Protein AF-A0A9E1HHA0-F1 (afdb_monomer_lite)

Foldseek 3Di:
DVVLVVLLVVLLCQLCPPVNCVVLVVLLLVLLVVLLVVQLPDQALLRSLLVLLLDPVSVLSLLVSLQSSLVSSVVSLVVPLVSLVVQQALLSSLVSSLVNSLVRSVVSLVVSSVSNSVCCVPPVVGHDDFDADPLARHTSVVQSVVLSVLVSLLSSLVSLCLVLLCLVPNPVSNCVSVCLLVVLPVPDDDDLPQEAEDPVPDDLHPSVSSRDRNYNYPVVNVVVSVVNSVVSVVVSVVSSVVSSVPDDRSPD

Radius of gyration: 19.45 Å; chains: 1; bounding box: 47×45×55 Å

Secondary structure (DSSP, 8-state):
-HHHHHHHHHHHHHHT-HHHHHHHHHHHHHHHHHHHHHTTT-SSHHHHHHHHHHSHHHHHHHHHHHHHHHHHHHHHHHH-HHHHHH--SHHHHHHHHHHHHHHHHHHHHHHHHHHHHHHHHHHS-PPP---EETTTTEEHHHHHHHHHHHHHHHHHHHHHHHHHHHHHHHHHHHHHHHHHHHHHHHTS---TT--B-SGGG----GGGGGSSS-BS-HHHHHHHHHHHHHHHHHHHHHHHHHHHHHSPPTT-

Structure (mmCIF, N/CA/C/O backbone):
data_AF-A0A9E1HHA0-F1
#
_entry.id   AF-A0A9E1HHA0-F1
#
loop_
_atom_site.group_PDB
_atom_site.id
_atom_site.type_symbol
_atom_site.label_atom_id
_atom_site.label_alt_id
_atom_site.label_comp_id
_atom_site.label_asym_id
_atom_site.label_entity_id
_atom_site.label_seq_id
_atom_site.pdbx_PDB_ins_code
_atom_site.Cartn_x
_atom_site.Cartn_y
_atom_site.Cartn_z
_atom_site.occupancy
_atom_site.B_iso_or_equiv
_atom_site.auth_seq_id
_atom_site.auth_comp_id
_atom_site.auth_asym_id
_atom_site.auth_atom_id
_atom_site.pdbx_PDB_model_num
ATOM 1 N N . MET A 1 1 ? -29.122 3.782 4.900 1.00 55.41 1 MET A N 1
ATOM 2 C CA . MET A 1 1 ? -27.805 3.904 4.222 1.00 55.41 1 MET A CA 1
ATOM 3 C C . MET A 1 1 ? -27.273 5.339 4.209 1.00 55.41 1 MET A C 1
ATOM 5 O O . MET A 1 1 ? -26.164 5.545 4.684 1.00 55.41 1 MET A O 1
ATOM 9 N N . LYS A 1 2 ? -28.074 6.335 3.784 1.00 59.44 2 LYS A N 1
ATOM 10 C CA . LYS A 1 2 ? -27.688 7.763 3.709 1.00 59.44 2 LYS A CA 1
ATOM 11 C C . LYS A 1 2 ? -27.043 8.333 4.988 1.00 59.44 2 LYS A C 1
ATOM 13 O O . LYS A 1 2 ? -26.000 8.966 4.909 1.00 59.44 2 LYS A O 1
ATOM 18 N N . HIS A 1 3 ? -27.590 8.035 6.171 1.00 57.28 3 HIS A N 1
ATOM 19 C CA . HIS A 1 3 ? -27.030 8.522 7.442 1.00 57.28 3 HIS A CA 1
ATOM 20 C C . HIS A 1 3 ? -25.636 7.940 7.758 1.00 57.28 3 HIS A C 1
ATOM 22 O O . HIS A 1 3 ? -24.788 8.641 8.301 1.00 57.28 3 HIS A O 1
ATOM 28 N N . LYS A 1 4 ? -25.373 6.672 7.407 1.00 57.47 4 LYS A N 1
ATOM 29 C CA . LYS A 1 4 ? -24.067 6.033 7.646 1.00 57.47 4 LYS A CA 1
ATOM 30 C C . LYS A 1 4 ? -22.992 6.602 6.717 1.00 57.47 4 LYS A C 1
ATOM 32 O O . LYS A 1 4 ? -21.891 6.853 7.176 1.00 57.47 4 LYS A O 1
ATOM 37 N N . ILE A 1 5 ? -23.348 6.866 5.458 1.00 65.12 5 ILE A N 1
ATOM 38 C CA . ILE A 1 5 ? -22.467 7.513 4.473 1.00 65.12 5 ILE A CA 1
ATOM 39 C C . ILE A 1 5 ? -22.129 8.944 4.912 1.00 65.12 5 ILE A C 1
ATOM 41 O O . ILE A 1 5 ? -20.967 9.330 4.894 1.00 65.12 5 ILE A O 1
ATOM 45 N N . LYS A 1 6 ? -23.126 9.711 5.379 1.00 67.81 6 LYS A N 1
ATOM 46 C CA . LYS A 1 6 ? -22.921 11.078 5.884 1.00 67.81 6 LYS A CA 1
ATOM 47 C C . LYS A 1 6 ? -21.919 11.122 7.047 1.00 67.81 6 LYS A C 1
ATOM 49 O O . LYS A 1 6 ? -21.014 11.943 7.032 1.00 67.81 6 LYS A O 1
ATOM 54 N N . ILE A 1 7 ? -22.047 10.187 7.989 1.00 62.97 7 ILE A N 1
ATOM 55 C CA . ILE A 1 7 ? -21.135 10.004 9.129 1.00 62.97 7 ILE A CA 1
ATOM 56 C C . ILE A 1 7 ? -19.699 9.727 8.655 1.00 62.97 7 ILE A C 1
ATOM 58 O O . ILE A 1 7 ? -18.774 10.398 9.100 1.00 62.97 7 ILE A O 1
ATOM 62 N N . THR A 1 8 ? -19.503 8.783 7.728 1.00 63.56 8 THR A N 1
ATOM 63 C CA . THR A 1 8 ? -18.169 8.463 7.190 1.00 63.56 8 THR A CA 1
ATOM 64 C C . THR A 1 8 ? -17.548 9.662 6.465 1.00 63.56 8 THR A C 1
ATOM 66 O O . THR A 1 8 ? -16.366 9.935 6.643 1.00 63.56 8 THR A O 1
ATOM 69 N N . ILE A 1 9 ? -18.342 10.423 5.703 1.00 71.00 9 ILE A N 1
ATOM 70 C CA . ILE A 1 9 ? -17.879 11.631 5.001 1.00 71.00 9 ILE A CA 1
ATOM 71 C C . ILE A 1 9 ? -17.480 12.737 5.984 1.00 71.00 9 ILE A C 1
ATOM 73 O O . ILE A 1 9 ? -16.458 13.380 5.777 1.00 71.00 9 ILE A O 1
ATOM 77 N N . GLU A 1 10 ? -18.262 12.984 7.037 1.00 66.75 10 GLU A N 1
ATOM 78 C CA . GLU A 1 10 ? -17.932 13.994 8.057 1.00 66.75 10 GLU A CA 1
ATOM 79 C C . GLU A 1 10 ? -16.622 13.653 8.777 1.00 66.75 10 GLU A C 1
ATOM 81 O O . GLU A 1 10 ? -15.764 14.516 8.956 1.00 66.75 10 GLU A O 1
ATOM 86 N N . CYS A 1 11 ? -16.426 12.377 9.104 1.00 62.94 11 CYS A N 1
ATOM 87 C CA . CYS A 1 11 ? -15.189 11.875 9.688 1.00 62.94 11 CYS A CA 1
ATOM 88 C C . CYS A 1 11 ? -13.991 11.984 8.742 1.00 62.94 11 CYS A C 1
ATOM 90 O O . CYS A 1 11 ? -12.915 12.405 9.158 1.00 62.94 11 CYS A O 1
ATOM 92 N N . LEU A 1 12 ? -14.181 11.648 7.466 1.00 67.44 12 LEU A N 1
ATOM 93 C CA . LEU A 1 12 ? -13.138 11.772 6.457 1.00 67.44 12 LEU A CA 1
ATOM 94 C C . LEU A 1 12 ? -12.779 13.243 6.211 1.00 67.44 12 LEU A C 1
ATOM 96 O O . LEU A 1 12 ? -11.605 13.574 6.155 1.00 67.44 12 LEU A O 1
ATOM 100 N N . LYS A 1 13 ? -13.763 14.150 6.170 1.00 70.06 13 LYS A N 1
ATOM 101 C CA . LYS A 1 13 ? -13.521 15.601 6.100 1.00 70.06 13 LYS A CA 1
ATOM 102 C C . LYS A 1 13 ? -12.721 16.111 7.296 1.00 70.06 13 LYS A C 1
ATOM 104 O O . LYS A 1 13 ? -11.861 16.961 7.111 1.00 70.06 13 LYS A O 1
ATOM 109 N N . TYR A 1 14 ? -13.002 15.600 8.494 1.00 64.94 14 TYR A N 1
ATOM 110 C CA . TYR A 1 14 ? -12.276 15.966 9.709 1.00 64.94 14 TYR A CA 1
ATOM 111 C C . TYR A 1 14 ? -10.844 15.401 9.733 1.00 64.94 14 TYR A C 1
ATOM 113 O O . TYR A 1 14 ? -9.908 16.119 10.074 1.00 64.94 14 TYR A O 1
ATOM 121 N N . ALA A 1 15 ? -10.647 14.148 9.309 1.00 59.72 15 ALA A N 1
ATOM 122 C CA . ALA A 1 15 ? -9.314 13.558 9.152 1.00 59.72 15 ALA A CA 1
ATOM 123 C C . ALA A 1 15 ? -8.486 14.284 8.073 1.00 59.72 15 ALA A C 1
ATOM 125 O O . ALA A 1 15 ? -7.285 14.464 8.232 1.00 59.72 15 ALA A O 1
ATOM 126 N N . MET A 1 16 ? -9.150 14.774 7.022 1.00 66.12 16 MET A N 1
ATOM 127 C CA . MET A 1 16 ? -8.556 15.502 5.895 1.00 66.12 16 MET A CA 1
ATOM 128 C C . MET A 1 16 ? -8.567 17.030 6.087 1.00 66.12 16 MET A C 1
ATOM 130 O O . MET A 1 16 ? -8.493 17.780 5.109 1.00 66.12 16 MET A O 1
ATOM 134 N N . THR A 1 17 ? -8.686 17.532 7.322 1.00 69.12 17 THR A N 1
ATOM 135 C CA . THR A 1 17 ? -8.558 18.972 7.585 1.00 69.12 17 THR A CA 1
ATOM 136 C C . THR A 1 17 ? -7.169 19.471 7.193 1.00 69.12 17 THR A C 1
ATOM 138 O O . THR A 1 17 ? -6.178 18.738 7.207 1.00 69.12 17 THR A O 1
ATOM 141 N N . LYS A 1 18 ? -7.085 20.762 6.855 1.00 60.31 18 LYS A N 1
ATOM 142 C CA . LYS A 1 18 ? -5.858 21.408 6.366 1.00 60.31 18 LYS A CA 1
ATOM 143 C C . LYS A 1 18 ? -4.656 21.209 7.299 1.00 60.31 18 LYS A C 1
ATOM 145 O O . LYS A 1 18 ? -3.537 21.069 6.817 1.00 60.31 18 LYS A O 1
ATOM 150 N N . GLU A 1 19 ? -4.884 21.192 8.609 1.00 64.25 19 GLU A N 1
ATOM 151 C CA . GLU A 1 19 ? -3.834 21.001 9.618 1.00 64.25 19 GLU A CA 1
ATOM 152 C C . GLU A 1 19 ? -3.277 19.574 9.612 1.00 64.25 19 GLU A C 1
ATOM 154 O O . GLU A 1 19 ? -2.062 19.398 9.668 1.00 64.25 19 GLU A O 1
ATOM 159 N N . ASN A 1 20 ? -4.143 18.574 9.438 1.00 66.50 20 ASN A N 1
ATOM 160 C CA . ASN A 1 20 ? -3.766 17.160 9.433 1.00 66.50 20 ASN A CA 1
ATOM 161 C C . ASN A 1 20 ? -3.152 16.719 8.097 1.00 66.50 20 ASN A C 1
ATOM 163 O O . ASN A 1 20 ? -2.234 15.902 8.069 1.00 66.50 20 ASN A O 1
ATOM 167 N N . LEU A 1 21 ? -3.611 17.292 6.979 1.00 72.44 21 LEU A N 1
ATOM 168 C CA . LEU A 1 21 ? -3.116 16.936 5.648 1.00 72.44 21 LEU A CA 1
ATOM 169 C C . LEU A 1 21 ? -1.744 17.558 5.342 1.00 72.44 21 LEU A C 1
ATOM 171 O O . LEU A 1 21 ? -0.938 16.971 4.626 1.00 72.44 21 LEU A O 1
ATOM 175 N N . ARG A 1 22 ? -1.452 18.749 5.880 1.00 79.25 22 ARG A N 1
ATOM 176 C CA . ARG A 1 22 ? -0.204 19.482 5.610 1.00 79.25 22 ARG A CA 1
ATOM 177 C C . ARG A 1 22 ? 1.076 18.664 5.866 1.00 79.25 22 ARG A C 1
ATOM 179 O O . ARG A 1 22 ? 1.909 18.642 4.961 1.00 79.25 22 ARG A O 1
ATOM 186 N N . PRO A 1 23 ? 1.276 17.997 7.021 1.00 82.19 23 PRO A N 1
ATOM 187 C CA . PRO A 1 23 ? 2.478 17.188 7.243 1.00 82.19 23 PRO A CA 1
ATOM 188 C C . PRO A 1 23 ? 2.566 15.994 6.282 1.00 82.19 23 PRO A C 1
ATOM 190 O O . PRO A 1 23 ? 3.648 15.705 5.780 1.00 82.19 23 PRO A O 1
ATOM 193 N N . ILE A 1 24 ? 1.432 15.361 5.959 1.00 84.81 24 ILE A N 1
ATOM 194 C CA . ILE A 1 24 ? 1.346 14.250 4.996 1.00 84.81 24 ILE A CA 1
ATOM 195 C C . ILE A 1 24 ? 1.772 14.719 3.600 1.00 84.81 24 ILE A C 1
ATOM 197 O O . ILE A 1 24 ? 2.550 14.037 2.935 1.00 84.81 24 ILE A O 1
ATOM 201 N N . LEU A 1 25 ? 1.318 15.902 3.170 1.00 84.38 25 LEU A N 1
ATOM 202 C CA . LEU A 1 25 ? 1.713 16.504 1.892 1.00 84.38 25 LEU A CA 1
ATOM 203 C C . LEU A 1 25 ? 3.207 16.828 1.848 1.00 84.38 25 LEU A C 1
ATOM 205 O O . LEU A 1 25 ? 3.880 16.468 0.887 1.00 84.38 25 LEU A O 1
ATOM 209 N N . ILE A 1 26 ? 3.731 17.483 2.889 1.00 87.69 26 ILE A N 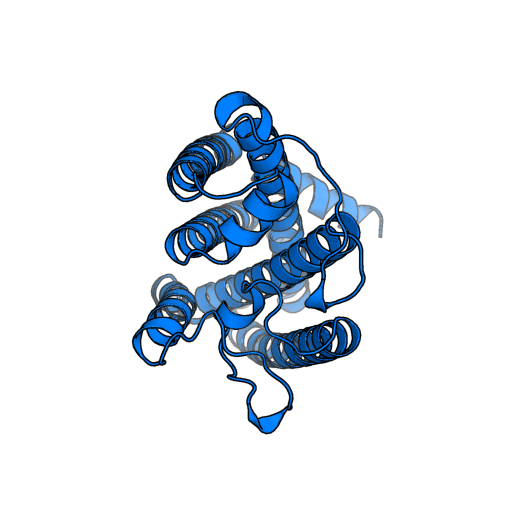1
ATOM 210 C CA . ILE A 1 26 ? 5.154 17.846 2.969 1.00 87.69 26 ILE A CA 1
ATOM 211 C C . ILE A 1 26 ? 6.020 16.586 2.914 1.00 87.69 26 ILE A C 1
ATOM 213 O O . ILE A 1 26 ? 6.971 16.532 2.133 1.00 87.69 26 ILE A O 1
ATOM 217 N N . TYR A 1 27 ? 5.660 15.562 3.692 1.00 89.88 27 TYR A N 1
ATOM 218 C CA . TYR A 1 27 ? 6.352 14.279 3.673 1.00 89.88 27 TYR A CA 1
ATOM 219 C C . TYR A 1 27 ? 6.267 13.618 2.295 1.00 89.88 27 TYR A C 1
ATOM 221 O O . TYR A 1 27 ? 7.284 13.177 1.771 1.00 89.88 27 TYR A O 1
ATOM 229 N N . SER A 1 28 ? 5.081 13.595 1.676 1.00 89.94 28 SER A N 1
ATOM 230 C CA . SER A 1 28 ? 4.879 13.000 0.348 1.00 89.94 28 SER A CA 1
ATOM 231 C C . SER A 1 28 ? 5.743 13.677 -0.714 1.00 89.94 28 SER A C 1
ATOM 233 O O . SER A 1 28 ? 6.360 12.983 -1.516 1.00 89.94 28 SER A O 1
ATOM 235 N N . CYS A 1 29 ? 5.843 15.010 -0.698 1.00 88.31 29 CYS A N 1
ATOM 236 C CA . CYS A 1 29 ? 6.723 15.750 -1.601 1.00 88.31 29 CYS A CA 1
ATOM 237 C C . CYS A 1 29 ? 8.201 15.423 -1.352 1.00 88.31 29 CYS A C 1
ATOM 239 O O . CYS A 1 29 ? 8.921 15.119 -2.300 1.00 88.31 29 CYS A O 1
ATOM 241 N N . ALA A 1 30 ? 8.654 15.446 -0.093 1.00 89.75 30 ALA A N 1
ATOM 242 C CA . ALA A 1 30 ? 10.037 15.108 0.255 1.00 89.75 30 ALA A CA 1
ATOM 243 C C . ALA A 1 30 ? 10.402 13.680 -0.185 1.00 89.75 30 ALA A C 1
ATOM 245 O O . ALA A 1 30 ? 11.479 13.453 -0.736 1.00 89.75 30 ALA A O 1
ATOM 246 N N . LEU A 1 31 ? 9.471 12.740 -0.008 1.00 90.38 31 LEU A N 1
ATOM 247 C CA . LEU A 1 31 ? 9.605 11.358 -0.449 1.00 90.38 31 LEU A CA 1
ATOM 248 C C . LEU A 1 31 ? 9.806 11.264 -1.970 1.00 90.38 31 LEU A C 1
ATOM 250 O O . LEU A 1 31 ? 10.707 10.558 -2.414 1.00 90.38 31 LEU A O 1
ATOM 254 N N . GLN A 1 32 ? 9.049 12.023 -2.768 1.00 90.00 32 GLN A N 1
ATOM 255 C CA . GLN A 1 32 ? 9.214 12.012 -4.228 1.00 90.00 32 GLN A CA 1
ATOM 256 C C . GLN A 1 32 ? 10.579 12.530 -4.685 1.00 90.00 32 GLN A C 1
ATOM 258 O O . GLN A 1 32 ? 11.138 12.015 -5.650 1.00 90.00 32 GLN A O 1
ATOM 263 N N . PHE A 1 33 ? 11.147 13.523 -3.997 1.00 85.81 33 PHE A N 1
ATOM 264 C CA . PHE A 1 33 ? 12.501 13.992 -4.307 1.00 85.81 33 PHE A CA 1
ATOM 265 C C . PHE A 1 33 ? 13.569 12.946 -3.966 1.00 85.81 33 PHE A C 1
ATOM 267 O O . PHE A 1 33 ? 14.562 12.829 -4.688 1.00 85.81 33 PHE A O 1
ATOM 274 N N . LEU A 1 34 ? 13.360 12.149 -2.911 1.00 84.81 34 LEU A N 1
ATOM 275 C CA . LEU A 1 34 ? 14.215 10.993 -2.631 1.00 84.81 34 LEU A CA 1
ATOM 276 C C . LEU A 1 34 ? 14.108 9.949 -3.743 1.00 84.81 34 LEU A C 1
ATOM 278 O O . LEU A 1 34 ? 15.138 9.456 -4.198 1.00 84.81 34 LEU A O 1
ATOM 282 N N . PHE A 1 35 ? 12.891 9.669 -4.221 1.00 85.00 35 PHE A N 1
ATOM 283 C CA . PHE A 1 35 ? 12.676 8.726 -5.320 1.00 85.00 35 PHE A CA 1
ATOM 284 C C . PHE A 1 35 ? 13.406 9.208 -6.570 1.00 85.00 35 PHE A C 1
ATOM 286 O O . PHE A 1 35 ? 14.194 8.468 -7.145 1.00 85.00 35 PHE A O 1
ATOM 293 N N . LEU A 1 36 ? 13.233 10.478 -6.939 1.00 83.44 36 LEU A N 1
ATOM 294 C CA . LEU A 1 36 ? 13.866 11.054 -8.122 1.00 83.44 36 LEU A CA 1
ATOM 295 C C . LEU A 1 36 ? 15.388 10.832 -8.145 1.00 83.44 36 LEU A C 1
ATOM 297 O O . LEU A 1 36 ? 15.943 10.434 -9.169 1.00 83.44 36 LEU A O 1
ATOM 301 N N . LYS A 1 37 ? 16.056 11.037 -7.002 1.00 77.06 37 LYS A N 1
ATOM 302 C CA . LYS A 1 37 ? 17.506 10.838 -6.861 1.00 77.06 37 LYS A CA 1
ATOM 303 C C . LYS A 1 37 ? 17.925 9.375 -7.035 1.00 77.06 37 LYS A C 1
ATOM 305 O O . LYS A 1 37 ? 19.031 9.113 -7.498 1.00 77.06 37 LYS A O 1
ATOM 310 N N . SER A 1 38 ? 17.078 8.429 -6.642 1.00 71.06 38 SER A N 1
ATOM 311 C CA . SER A 1 38 ? 17.399 7.000 -6.658 1.00 71.06 38 SER A CA 1
ATOM 312 C C . SER A 1 38 ? 17.291 6.335 -8.034 1.00 71.06 38 SER A C 1
ATOM 314 O O . SER A 1 38 ? 17.770 5.212 -8.160 1.00 71.06 38 SER A O 1
ATOM 316 N N . PHE A 1 39 ? 16.708 6.985 -9.053 1.00 68.50 39 PHE A N 1
ATOM 317 C CA . PHE A 1 39 ? 16.334 6.306 -10.311 1.00 68.50 39 PHE A CA 1
ATOM 318 C C . PHE A 1 39 ? 16.807 6.963 -11.603 1.00 68.50 39 PHE A C 1
ATOM 320 O O . PHE A 1 39 ? 16.181 6.766 -12.645 1.00 68.50 39 PHE A O 1
ATOM 327 N N . SER A 1 40 ? 17.950 7.655 -11.568 1.00 60.44 40 SER A N 1
ATOM 328 C CA . SER A 1 40 ? 18.559 8.332 -12.727 1.00 60.44 40 SER A CA 1
ATOM 329 C C . SER A 1 40 ? 18.876 7.437 -13.938 1.00 60.44 40 SER A C 1
ATOM 331 O O . SER A 1 40 ? 19.336 7.945 -14.954 1.00 60.44 40 SER A O 1
ATOM 333 N N . THR A 1 41 ? 18.699 6.117 -13.836 1.00 67.38 41 THR A N 1
ATOM 334 C CA . THR A 1 41 ? 18.983 5.133 -14.893 1.00 67.38 41 THR A CA 1
ATOM 335 C C . THR A 1 41 ? 17.750 4.698 -15.686 1.00 67.38 41 THR A C 1
ATOM 337 O O . THR A 1 41 ? 17.894 3.947 -16.645 1.00 67.38 41 THR A O 1
ATOM 340 N N . SER A 1 42 ? 16.548 5.121 -15.290 1.00 80.44 42 SER A N 1
ATOM 341 C CA . SER A 1 42 ? 15.307 4.737 -15.978 1.00 80.44 42 SER A CA 1
ATOM 342 C C . SER A 1 42 ? 15.202 5.435 -17.334 1.00 80.44 42 SER A C 1
ATOM 344 O O . SER A 1 42 ? 15.555 6.608 -17.455 1.00 80.44 42 SER A O 1
ATOM 346 N N . THR A 1 43 ? 14.683 4.750 -18.351 1.00 84.06 43 THR A N 1
ATOM 347 C CA . THR A 1 43 ? 14.631 5.298 -19.720 1.00 84.06 43 THR A CA 1
ATOM 348 C C . THR A 1 43 ? 13.376 6.131 -19.979 1.00 84.06 43 THR A C 1
ATOM 350 O O . THR A 1 43 ? 13.404 7.082 -20.762 1.00 84.06 43 THR A O 1
ATOM 353 N N . HIS A 1 44 ? 12.276 5.820 -19.291 1.00 89.00 44 HIS A N 1
ATOM 354 C CA . HIS A 1 44 ? 10.997 6.508 -19.455 1.00 89.00 44 HIS A CA 1
ATOM 355 C C . HIS A 1 44 ? 10.154 6.507 -18.168 1.00 89.00 44 HIS A C 1
ATOM 357 O O . HIS A 1 44 ? 10.391 5.727 -17.241 1.00 89.00 44 HIS A O 1
ATOM 363 N N . LEU A 1 45 ? 9.111 7.340 -18.133 1.00 90.25 45 LEU A N 1
ATOM 364 C CA . LEU A 1 45 ? 8.330 7.641 -16.927 1.00 90.25 45 LEU A CA 1
ATOM 365 C C . LEU A 1 45 ? 7.688 6.412 -16.259 1.00 90.25 45 LEU A C 1
ATOM 367 O O . LEU A 1 45 ? 7.748 6.281 -15.038 1.00 90.25 45 LEU A O 1
ATOM 371 N N . LEU A 1 46 ? 7.088 5.506 -17.039 1.00 90.25 46 LEU A N 1
ATOM 372 C CA . LEU A 1 46 ? 6.378 4.332 -16.504 1.00 90.25 46 LEU A CA 1
ATOM 373 C C . LEU A 1 46 ? 7.324 3.359 -15.786 1.00 90.25 46 LEU A C 1
ATOM 375 O O . LEU A 1 46 ? 7.019 2.887 -14.695 1.00 90.25 46 LEU A O 1
ATOM 379 N N . GLU A 1 47 ? 8.492 3.122 -16.381 1.00 88.12 47 GLU A N 1
ATOM 380 C CA . GLU A 1 47 ? 9.594 2.346 -15.802 1.00 88.12 47 GLU A CA 1
ATOM 381 C C . GLU A 1 47 ? 10.134 3.001 -14.531 1.00 88.12 47 GLU A C 1
ATOM 383 O O . GLU A 1 47 ? 10.260 2.334 -13.508 1.00 88.12 47 GLU A O 1
ATOM 388 N N . ALA A 1 48 ? 10.383 4.312 -14.553 1.00 88.88 48 ALA A N 1
ATOM 389 C CA . ALA A 1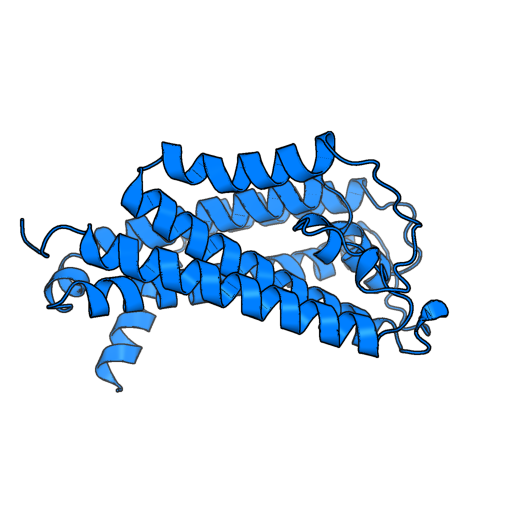 48 ? 10.857 5.026 -13.372 1.00 88.88 48 ALA A CA 1
ATOM 390 C C . ALA A 1 48 ? 9.885 4.868 -12.187 1.00 88.88 48 ALA A C 1
ATOM 392 O O . ALA A 1 48 ? 10.306 4.647 -11.045 1.00 88.88 48 ALA A O 1
ATOM 393 N N . ILE A 1 49 ? 8.575 4.931 -12.451 1.00 89.44 49 ILE A N 1
ATOM 394 C CA . ILE A 1 49 ? 7.542 4.717 -11.433 1.00 89.44 49 ILE A CA 1
ATOM 395 C C . ILE A 1 49 ? 7.613 3.296 -10.879 1.00 89.44 49 ILE A C 1
ATOM 397 O O . ILE A 1 49 ? 7.697 3.148 -9.664 1.00 89.44 49 ILE A O 1
ATOM 401 N N . THR A 1 50 ? 7.615 2.256 -11.715 1.00 87.56 50 THR A N 1
ATOM 402 C CA . THR A 1 50 ? 7.636 0.862 -11.233 1.00 87.56 50 THR A CA 1
ATOM 403 C C . THR A 1 50 ? 8.928 0.524 -10.485 1.00 87.56 50 THR A C 1
ATOM 405 O O . THR A 1 50 ? 8.861 -0.071 -9.407 1.00 87.56 50 THR A O 1
ATOM 408 N N . TYR A 1 51 ? 10.085 0.996 -10.964 1.00 84.50 51 TYR A N 1
ATOM 409 C CA . TYR A 1 51 ? 11.364 0.837 -10.262 1.00 84.50 51 TYR A CA 1
ATOM 410 C C . TYR A 1 51 ? 11.370 1.518 -8.893 1.00 84.50 51 TYR A C 1
ATOM 412 O O . TYR A 1 51 ? 11.971 0.991 -7.954 1.00 84.50 51 TYR A O 1
ATOM 420 N N . SER A 1 52 ? 10.645 2.632 -8.738 1.00 85.81 52 SER A N 1
ATOM 421 C CA . SER A 1 52 ? 10.516 3.317 -7.446 1.00 85.81 52 SER A CA 1
ATOM 422 C C . SER A 1 52 ? 9.984 2.420 -6.342 1.00 85.81 52 SER A C 1
ATOM 424 O O . SER A 1 52 ? 10.474 2.461 -5.216 1.00 85.81 52 SER A O 1
ATOM 426 N N . TYR A 1 53 ? 9.043 1.546 -6.674 1.00 82.00 53 TYR A N 1
ATOM 427 C CA . TYR A 1 53 ? 8.492 0.583 -5.727 1.00 82.00 53 TYR A CA 1
ATOM 428 C C . TYR A 1 53 ? 9.388 -0.648 -5.551 1.00 82.00 53 TYR A C 1
ATOM 430 O O . TYR A 1 53 ? 9.251 -1.357 -4.566 1.00 82.00 53 TYR A O 1
ATOM 438 N N . SER A 1 54 ? 10.354 -0.899 -6.433 1.00 77.75 54 SER A N 1
ATOM 439 C CA . SER A 1 54 ? 11.339 -1.971 -6.223 1.00 77.75 54 SER A CA 1
ATOM 440 C C . SER A 1 54 ? 12.456 -1.575 -5.247 1.00 77.75 54 SER A C 1
ATOM 442 O O . SER A 1 54 ? 13.144 -2.444 -4.713 1.00 77.75 54 SER A O 1
ATOM 444 N N . ASN A 1 55 ? 12.644 -0.279 -4.966 1.00 79.25 55 ASN A N 1
ATOM 445 C CA . ASN A 1 55 ? 13.636 0.174 -3.992 1.00 79.25 55 ASN A CA 1
ATOM 446 C C . ASN A 1 55 ? 13.090 0.127 -2.569 1.00 79.25 55 ASN A C 1
ATOM 448 O O . ASN A 1 55 ? 12.082 0.746 -2.220 1.00 79.25 55 ASN A O 1
ATOM 452 N N . PHE A 1 56 ? 13.846 -0.556 -1.720 1.00 77.62 56 PHE A N 1
ATOM 453 C CA . PHE A 1 56 ? 13.521 -0.743 -0.320 1.00 77.62 56 PHE A CA 1
ATOM 454 C C . PHE A 1 56 ? 13.226 0.559 0.436 1.00 77.62 56 PHE A C 1
ATOM 456 O O . PHE A 1 56 ? 12.195 0.652 1.105 1.00 77.62 56 PHE A O 1
ATOM 463 N N . TYR A 1 57 ? 14.113 1.553 0.344 1.00 80.81 57 TYR A N 1
ATOM 464 C CA . TYR A 1 57 ? 13.980 2.812 1.083 1.00 80.81 57 TYR A CA 1
ATOM 465 C C . TYR A 1 57 ? 12.739 3.580 0.643 1.00 80.81 57 TYR A C 1
ATOM 467 O O . TYR A 1 57 ? 12.067 4.211 1.459 1.00 80.81 57 TYR A O 1
ATOM 475 N N . CYS A 1 58 ? 12.417 3.479 -0.645 1.00 82.25 58 CYS A N 1
ATOM 476 C CA . CYS A 1 58 ? 11.255 4.126 -1.218 1.00 82.25 58 CYS A CA 1
ATOM 477 C C . CYS A 1 58 ? 9.961 3.522 -0.658 1.00 82.25 58 CYS A C 1
ATOM 479 O O . CYS A 1 58 ? 9.117 4.240 -0.117 1.00 82.25 58 CYS A O 1
ATOM 481 N N . VAL A 1 59 ? 9.854 2.192 -0.671 1.00 82.75 59 VAL A N 1
ATOM 482 C CA . VAL A 1 59 ? 8.711 1.470 -0.092 1.00 82.75 59 VAL A CA 1
ATOM 483 C C . VAL A 1 59 ? 8.625 1.660 1.424 1.00 82.75 59 VAL A C 1
ATOM 485 O O . VAL A 1 59 ? 7.531 1.851 1.950 1.00 82.75 59 VAL A O 1
ATOM 488 N N . ALA A 1 60 ? 9.754 1.679 2.139 1.00 83.62 60 ALA A N 1
ATOM 489 C CA . ALA A 1 60 ? 9.782 1.966 3.575 1.00 83.62 60 ALA A CA 1
ATOM 490 C C . ALA A 1 60 ? 9.233 3.369 3.891 1.00 83.62 60 ALA A C 1
ATOM 492 O O . ALA A 1 60 ? 8.482 3.536 4.854 1.00 83.62 60 ALA A O 1
ATOM 493 N N . GLY A 1 61 ? 9.547 4.367 3.061 1.00 87.69 61 GLY A N 1
ATOM 494 C CA . GLY A 1 61 ? 8.978 5.707 3.189 1.00 87.69 61 GLY A CA 1
ATOM 495 C C . GLY A 1 61 ? 7.477 5.757 2.885 1.00 87.69 61 GLY A C 1
ATOM 496 O O . GLY A 1 61 ? 6.731 6.421 3.604 1.00 87.69 61 GLY A O 1
ATOM 497 N N . ILE A 1 62 ? 6.991 4.990 1.901 1.00 89.31 62 ILE A N 1
ATOM 498 C CA . ILE A 1 62 ? 5.542 4.834 1.664 1.00 89.31 62 ILE A CA 1
ATOM 499 C C . ILE A 1 62 ? 4.870 4.164 2.869 1.00 89.31 62 ILE A C 1
ATOM 501 O O . ILE A 1 62 ? 3.815 4.617 3.311 1.00 89.31 62 ILE A O 1
ATOM 505 N N . PHE A 1 63 ? 5.487 3.135 3.455 1.00 87.12 63 PHE A N 1
ATOM 506 C CA . PHE A 1 63 ? 4.972 2.506 4.672 1.00 87.12 63 PHE A CA 1
ATOM 507 C C . PHE A 1 63 ? 4.870 3.490 5.834 1.00 87.12 63 PHE A C 1
ATOM 509 O O . PHE A 1 63 ? 3.844 3.516 6.511 1.00 87.12 63 PHE A O 1
ATOM 516 N N . LEU A 1 64 ? 5.893 4.320 6.052 1.00 88.31 64 LEU A N 1
ATOM 517 C CA . LEU A 1 64 ? 5.864 5.367 7.077 1.00 88.31 64 LEU A CA 1
ATOM 518 C C . LEU A 1 64 ? 4.752 6.385 6.819 1.00 88.31 64 LEU A C 1
ATOM 520 O O . LEU A 1 64 ? 4.025 6.731 7.749 1.00 88.31 64 LEU A O 1
ATOM 524 N N . LEU A 1 65 ? 4.563 6.809 5.569 1.00 90.69 65 LEU A N 1
ATOM 525 C CA . LEU A 1 65 ? 3.484 7.719 5.186 1.00 90.69 65 LEU A CA 1
ATOM 526 C C . LEU A 1 65 ? 2.100 7.144 5.525 1.00 90.69 65 LEU A C 1
ATOM 528 O O . LEU A 1 65 ? 1.283 7.815 6.159 1.00 90.69 65 LEU A O 1
ATOM 532 N N . ILE A 1 66 ? 1.843 5.893 5.135 1.00 90.88 66 ILE A N 1
ATOM 533 C CA . ILE A 1 66 ? 0.575 5.202 5.421 1.00 90.88 66 ILE A CA 1
ATOM 534 C C . ILE A 1 66 ? 0.400 4.993 6.920 1.00 90.88 66 ILE A C 1
ATOM 536 O O . ILE A 1 66 ? -0.704 5.143 7.446 1.00 90.88 66 ILE A O 1
ATOM 540 N N . PHE A 1 67 ? 1.479 4.667 7.626 1.00 87.94 67 PHE A N 1
ATOM 541 C CA . PHE A 1 67 ? 1.451 4.484 9.067 1.00 87.94 67 PHE A CA 1
ATOM 542 C C . PHE A 1 67 ? 1.053 5.774 9.790 1.00 87.94 67 PHE A C 1
ATOM 544 O O . PHE A 1 67 ? 0.110 5.772 10.587 1.00 87.94 67 PHE A O 1
ATOM 551 N N . MET A 1 68 ? 1.708 6.889 9.453 1.00 87.19 68 MET A N 1
ATOM 552 C CA . MET A 1 68 ? 1.366 8.210 9.981 1.00 87.19 68 MET A CA 1
ATOM 553 C C . MET A 1 68 ? -0.099 8.548 9.700 1.00 87.19 68 MET A C 1
ATOM 555 O O . MET A 1 68 ? -0.828 8.932 10.615 1.00 87.19 68 MET A O 1
ATOM 559 N N . ASN A 1 69 ? -0.565 8.347 8.464 1.00 89.25 69 ASN A N 1
ATOM 560 C CA . ASN A 1 69 ? -1.948 8.650 8.106 1.00 89.25 69 ASN A CA 1
ATOM 561 C C . ASN A 1 69 ? -2.966 7.740 8.816 1.00 89.25 69 ASN A C 1
ATOM 563 O O . ASN A 1 69 ? -4.018 8.209 9.256 1.00 89.25 69 ASN A O 1
ATOM 567 N N . THR A 1 70 ? -2.647 6.458 8.997 1.00 89.50 70 THR A N 1
ATOM 568 C CA . THR A 1 70 ? -3.483 5.508 9.745 1.00 89.50 70 THR A CA 1
ATOM 569 C C . THR A 1 70 ? -3.646 5.958 11.192 1.00 89.50 70 THR A C 1
ATOM 571 O O . THR A 1 70 ? -4.764 5.993 11.710 1.00 89.50 70 THR A O 1
ATOM 574 N N . PHE A 1 71 ? -2.549 6.360 11.833 1.00 86.25 71 PHE A N 1
ATOM 575 C CA . PHE A 1 71 ? -2.563 6.838 13.209 1.00 86.25 71 PHE A CA 1
ATOM 576 C C . PHE A 1 71 ? -3.316 8.167 13.359 1.00 86.25 71 PHE A C 1
ATOM 578 O O . PHE A 1 71 ? -4.166 8.294 14.242 1.00 86.25 71 PHE A O 1
ATOM 585 N N . HIS A 1 72 ? -3.094 9.122 12.453 1.00 84.38 72 HIS A N 1
ATOM 586 C CA . HIS A 1 72 ? -3.861 10.370 12.424 1.00 84.38 72 HIS A CA 1
ATOM 587 C C . HIS A 1 72 ? -5.358 10.120 12.224 1.00 84.38 72 HIS A C 1
ATOM 589 O O . HIS A 1 72 ? -6.187 10.673 12.947 1.00 84.38 72 HIS A O 1
ATOM 595 N N . THR A 1 73 ? -5.714 9.236 11.292 1.00 86.50 73 THR A N 1
ATOM 596 C CA . THR A 1 73 ? -7.109 8.867 11.023 1.00 86.50 73 THR A CA 1
ATOM 597 C C . THR A 1 73 ? -7.753 8.207 12.242 1.00 86.50 73 THR A C 1
ATOM 599 O O . THR A 1 73 ? -8.901 8.503 12.574 1.00 86.50 73 THR A O 1
ATOM 602 N N . TYR A 1 74 ? -7.005 7.355 12.944 1.00 86.06 74 TYR A N 1
ATOM 603 C CA . TYR A 1 74 ? -7.441 6.740 14.190 1.00 86.06 74 TYR A CA 1
ATOM 604 C C . TYR A 1 74 ? -7.698 7.775 15.297 1.00 86.06 74 TYR A C 1
ATOM 606 O O . TYR A 1 74 ? -8.772 7.774 15.900 1.00 86.06 74 TYR A O 1
ATOM 614 N N . GLN A 1 75 ? -6.756 8.690 15.543 1.00 82.75 75 GLN A N 1
ATOM 615 C CA . GLN A 1 75 ? -6.923 9.747 16.548 1.00 82.75 75 GLN A CA 1
ATOM 616 C C . GLN A 1 75 ? -8.116 10.654 16.228 1.00 82.75 75 GLN A C 1
ATOM 618 O O . GLN A 1 75 ? -8.905 10.974 17.117 1.00 82.75 75 GLN A O 1
ATOM 623 N N . ALA A 1 76 ? -8.278 11.017 14.954 1.00 79.06 76 ALA A N 1
ATOM 624 C CA . ALA A 1 76 ? -9.399 11.814 14.470 1.00 79.06 76 ALA A CA 1
ATOM 625 C C . ALA A 1 76 ? -10.754 11.097 14.629 1.00 79.06 76 ALA A C 1
ATOM 627 O O . ALA A 1 76 ? -11.789 11.743 14.800 1.00 79.06 76 ALA A O 1
ATOM 628 N N . PHE A 1 77 ? -10.765 9.763 14.569 1.00 81.38 77 PHE A N 1
ATOM 629 C CA . PHE A 1 77 ? -11.957 8.960 14.829 1.00 81.38 77 PHE A CA 1
ATOM 630 C C . PHE A 1 77 ? -12.319 8.935 16.320 1.00 81.38 77 PHE A C 1
ATOM 632 O O . PHE A 1 77 ? -13.472 9.185 16.668 1.00 81.38 77 PHE A O 1
ATOM 639 N N . GLU A 1 78 ? -11.348 8.675 17.201 1.00 78.38 78 GLU A N 1
ATOM 640 C CA . GLU A 1 78 ? -11.567 8.607 18.657 1.00 78.38 78 GLU A CA 1
ATOM 641 C C . GLU A 1 78 ? -11.921 9.974 19.269 1.00 78.38 78 GLU A C 1
ATOM 643 O O . GLU A 1 78 ? -12.736 10.055 20.190 1.00 78.38 78 GLU A O 1
ATOM 648 N N . SER A 1 79 ? -11.367 11.073 18.742 1.00 76.06 79 SER A N 1
ATOM 649 C CA . SER A 1 79 ? -11.697 12.425 19.215 1.00 76.06 79 SER A CA 1
ATOM 650 C C . SER A 1 79 ? -13.144 12.829 18.900 1.00 76.06 79 SER A C 1
ATOM 652 O O . SER A 1 79 ? -13.730 13.658 19.604 1.00 76.06 79 SER A O 1
ATOM 654 N N . ASN A 1 80 ? -13.774 12.202 17.901 1.00 75.81 80 ASN A N 1
ATOM 655 C CA . ASN A 1 80 ? -15.165 12.448 17.539 1.00 75.81 80 ASN A CA 1
ATOM 656 C C . ASN A 1 80 ? -16.136 11.663 18.442 1.00 75.81 80 ASN A C 1
ATOM 658 O O . ASN A 1 80 ? -16.800 10.707 18.025 1.00 75.81 80 ASN A O 1
ATOM 662 N N . ARG A 1 81 ? -16.260 12.107 19.701 1.00 67.75 81 ARG A N 1
ATOM 663 C CA . ARG A 1 81 ? -17.106 11.464 20.726 1.00 67.75 81 ARG A CA 1
ATOM 664 C C . ARG A 1 81 ? -18.555 11.253 20.277 1.00 67.75 81 ARG A C 1
ATOM 666 O O . ARG A 1 81 ? -19.137 10.216 20.571 1.00 67.75 81 ARG A O 1
ATOM 673 N N . ILE A 1 82 ? -19.140 12.198 19.536 1.00 65.69 82 ILE A N 1
ATOM 674 C CA . ILE A 1 82 ? -20.527 12.101 19.041 1.00 65.69 82 ILE A CA 1
ATOM 675 C C . ILE A 1 82 ? -20.688 10.893 18.109 1.00 65.69 82 ILE A C 1
ATOM 677 O O . ILE A 1 82 ? -21.694 10.181 18.162 1.00 65.69 82 ILE A O 1
ATOM 681 N N . LEU A 1 83 ? -19.699 10.654 17.253 1.00 66.94 83 LEU A N 1
ATOM 682 C CA . LEU A 1 83 ? -19.693 9.553 16.300 1.00 66.94 83 LEU A CA 1
ATOM 683 C C . LEU A 1 83 ? -19.498 8.205 16.995 1.00 66.94 83 LEU A C 1
ATOM 685 O O . LEU A 1 83 ? -20.252 7.267 16.730 1.00 66.94 83 LEU A O 1
ATOM 689 N N . VAL A 1 84 ? -18.553 8.145 17.935 1.00 69.50 84 VAL A N 1
ATOM 690 C CA . VAL A 1 84 ? -18.291 6.968 18.774 1.00 69.50 84 VAL A CA 1
ATOM 691 C C . VAL A 1 84 ? -19.538 6.580 19.577 1.00 69.50 84 VAL A C 1
ATOM 693 O O . VAL A 1 84 ? -19.960 5.427 19.528 1.00 69.50 84 VAL A O 1
ATOM 696 N N . LEU A 1 85 ? -20.205 7.547 20.217 1.00 63.50 85 LEU A N 1
ATOM 697 C CA . LEU A 1 85 ? -21.434 7.327 20.995 1.00 63.50 85 LEU A CA 1
ATOM 698 C C . LEU A 1 85 ? -22.621 6.863 20.134 1.00 63.50 85 LEU A C 1
ATOM 700 O O . LEU A 1 85 ? -23.468 6.092 20.589 1.00 63.50 85 LEU A O 1
ATOM 704 N N . ARG A 1 86 ? -22.697 7.303 18.871 1.00 65.62 86 ARG A N 1
ATOM 705 C CA . ARG A 1 86 ? -23.730 6.845 17.922 1.00 65.62 86 ARG A CA 1
ATOM 706 C C . ARG A 1 86 ? -23.502 5.405 17.456 1.00 65.62 86 ARG A C 1
ATOM 708 O O . ARG A 1 86 ? -24.459 4.736 17.055 1.00 65.62 86 ARG A O 1
ATOM 715 N N . LEU A 1 87 ? -22.267 4.910 17.510 1.00 72.94 87 LEU A N 1
ATOM 716 C CA . LEU A 1 87 ? -21.903 3.543 17.144 1.00 72.94 87 LEU A CA 1
ATOM 717 C C . LEU A 1 87 ? -22.058 2.622 18.361 1.00 72.94 87 LEU A C 1
ATOM 719 O O . LEU A 1 87 ? -21.096 2.248 19.019 1.00 72.94 87 LEU A O 1
ATOM 723 N N . LYS A 1 88 ? -23.301 2.205 18.630 1.00 66.44 88 LYS A N 1
ATOM 724 C CA . LYS A 1 88 ? -23.709 1.439 19.828 1.00 66.44 88 LYS A CA 1
ATOM 725 C C . LYS A 1 88 ? -23.041 0.059 20.022 1.00 66.44 88 LYS A C 1
ATOM 727 O O . LYS A 1 88 ? -23.351 -0.621 20.993 1.00 66.44 88 LYS A O 1
ATOM 732 N N . GLY A 1 89 ? -22.169 -0.410 19.121 1.00 76.88 89 GLY A N 1
ATOM 733 C CA . GLY A 1 89 ? -21.569 -1.747 19.223 1.00 76.88 89 GLY A CA 1
ATOM 734 C C . GLY A 1 89 ? -20.141 -1.850 18.692 1.00 76.88 89 GLY A C 1
ATOM 735 O O . GLY A 1 89 ? -19.841 -1.349 17.608 1.00 76.88 89 GLY A O 1
ATOM 736 N N . LYS A 1 90 ? -19.293 -2.610 19.407 1.00 79.88 90 LYS A N 1
ATOM 737 C CA . LYS A 1 90 ? -17.864 -2.846 19.093 1.00 79.88 90 LYS A CA 1
ATOM 738 C C . LYS A 1 90 ? -17.632 -3.224 17.625 1.00 79.88 90 LYS A C 1
ATOM 740 O O . LYS A 1 90 ? -16.764 -2.673 16.962 1.00 79.88 90 LYS A O 1
ATOM 745 N N . LYS A 1 91 ? -18.474 -4.115 17.086 1.00 81.69 91 LYS A N 1
ATOM 746 C CA . LYS A 1 91 ? -18.391 -4.587 15.693 1.00 81.69 91 LYS A CA 1
ATOM 747 C C . LYS A 1 91 ? -18.634 -3.467 14.677 1.00 81.69 91 LYS A C 1
ATOM 749 O O . LYS A 1 91 ? -17.978 -3.416 13.641 1.00 81.69 91 LYS A O 1
ATOM 754 N N . GLN A 1 92 ? -19.597 -2.586 14.957 1.00 81.88 92 GLN A N 1
ATOM 755 C CA . GLN A 1 92 ? -19.926 -1.460 14.081 1.00 81.88 92 GLN A CA 1
ATOM 756 C C . GLN A 1 92 ? -18.863 -0.367 14.163 1.00 81.88 92 GLN A C 1
ATOM 758 O O . GLN A 1 92 ? -18.517 0.200 13.131 1.00 81.88 92 GLN A O 1
ATOM 763 N N . LEU A 1 93 ? -18.331 -0.125 15.363 1.00 83.94 93 LEU A N 1
ATOM 764 C CA . LEU A 1 93 ? -17.235 0.808 15.588 1.00 83.94 93 LEU A CA 1
ATOM 765 C C . LEU A 1 93 ? -15.979 0.369 14.833 1.00 83.94 93 LEU A C 1
ATOM 767 O O . LEU A 1 93 ? -15.472 1.124 14.009 1.00 83.94 93 LEU A O 1
ATOM 771 N N . LEU A 1 94 ? -15.558 -0.887 15.012 1.00 85.75 94 LEU A N 1
ATOM 772 C CA . LEU A 1 94 ? -14.390 -1.438 14.326 1.00 85.75 94 LEU A CA 1
ATOM 773 C C . LEU A 1 94 ? -14.569 -1.428 12.801 1.00 85.75 94 LEU A C 1
ATOM 775 O O . LEU A 1 94 ? -13.658 -1.053 12.075 1.00 85.75 94 LEU A O 1
ATOM 779 N N . ARG A 1 95 ? -15.766 -1.768 12.302 1.00 87.25 95 ARG A N 1
ATOM 780 C CA . ARG A 1 95 ? -16.065 -1.706 10.863 1.00 87.25 95 ARG A CA 1
ATOM 781 C C . ARG A 1 95 ? -15.947 -0.286 10.304 1.00 87.25 95 ARG A C 1
ATOM 783 O O . ARG A 1 95 ? -15.411 -0.125 9.215 1.00 87.25 95 ARG A O 1
ATOM 790 N N . GLN A 1 96 ? -16.470 0.718 11.006 1.00 84.75 96 GLN A N 1
ATOM 791 C CA . GLN A 1 96 ? -16.378 2.108 10.548 1.00 84.75 96 GLN A CA 1
ATOM 792 C C . GLN A 1 96 ? -14.945 2.627 10.586 1.00 84.75 96 GLN A C 1
ATOM 794 O O . GLN A 1 96 ? -14.519 3.282 9.641 1.00 84.75 96 GLN A O 1
ATOM 799 N N . LEU A 1 97 ? -14.196 2.271 11.628 1.00 87.38 97 LEU A N 1
ATOM 800 C CA . LEU A 1 97 ? -12.790 2.625 11.740 1.00 87.38 97 LEU A CA 1
ATOM 801 C C . LEU A 1 97 ? -11.965 2.039 10.584 1.00 87.38 97 LEU A C 1
ATOM 803 O O . LEU A 1 97 ? -11.211 2.774 9.957 1.00 87.38 97 LEU A O 1
ATOM 807 N N . ILE A 1 98 ? -12.169 0.760 10.237 1.00 90.56 98 ILE A N 1
ATOM 808 C CA . ILE A 1 98 ? -11.522 0.130 9.070 1.00 90.56 98 ILE A CA 1
ATOM 809 C C . ILE A 1 98 ? -11.867 0.887 7.786 1.00 90.56 98 ILE A C 1
ATOM 811 O O . ILE A 1 98 ? -10.969 1.236 7.032 1.00 90.56 98 ILE A O 1
ATOM 815 N N . ILE A 1 99 ? -13.154 1.167 7.543 1.00 89.06 99 ILE A N 1
ATOM 816 C CA . ILE A 1 99 ? -13.587 1.894 6.338 1.00 89.06 99 ILE A CA 1
ATOM 817 C C . ILE A 1 99 ? -12.894 3.254 6.257 1.00 89.06 99 ILE A C 1
ATOM 819 O O . ILE A 1 99 ? -12.429 3.643 5.191 1.00 89.06 99 ILE A O 1
ATOM 823 N N . GLN A 1 100 ? -12.811 3.974 7.372 1.00 87.00 100 GLN A N 1
ATOM 824 C CA . GLN A 1 100 ? -12.214 5.300 7.386 1.00 87.00 100 GLN A CA 1
ATOM 825 C C . GLN A 1 100 ? -10.702 5.267 7.166 1.00 87.00 100 GLN A C 1
ATOM 827 O O . GLN A 1 100 ? -10.201 6.090 6.404 1.00 87.00 100 GLN A O 1
ATOM 832 N N . VAL A 1 101 ? -9.996 4.317 7.786 1.00 91.19 101 VAL A N 1
ATOM 833 C CA . VAL A 1 101 ? -8.562 4.098 7.548 1.00 91.19 101 VAL A CA 1
ATOM 834 C C . VAL A 1 101 ? -8.316 3.778 6.077 1.00 91.19 101 VAL A C 1
ATOM 836 O O . VAL A 1 101 ? -7.507 4.457 5.454 1.00 91.19 101 VAL A O 1
ATOM 839 N N . VAL A 1 102 ? -9.084 2.847 5.503 1.00 92.44 102 VAL A N 1
ATOM 840 C CA . VAL A 1 102 ? -8.942 2.455 4.094 1.00 92.44 102 VAL A CA 1
ATOM 841 C C . VAL A 1 102 ? -9.221 3.623 3.150 1.00 92.44 102 VAL A C 1
ATOM 843 O O . VAL A 1 102 ? -8.444 3.899 2.246 1.00 92.44 102 VAL A O 1
ATOM 846 N N . CYS A 1 103 ? -10.310 4.368 3.354 1.00 90.19 103 CYS A N 1
ATOM 847 C CA . CYS A 1 103 ? -10.611 5.514 2.495 1.00 90.19 103 CYS A CA 1
ATOM 848 C C . CYS A 1 103 ? -9.568 6.635 2.622 1.00 90.19 103 CYS A C 1
ATOM 850 O O . CYS A 1 103 ? -9.241 7.277 1.626 1.00 90.19 103 CYS A O 1
ATOM 852 N N . SER A 1 104 ? -9.066 6.886 3.833 1.00 89.75 104 SER A N 1
ATOM 853 C CA . SER A 1 104 ? -8.053 7.914 4.087 1.00 89.75 104 SER A CA 1
ATOM 854 C C . SER A 1 104 ? -6.716 7.549 3.436 1.00 89.75 104 SER A C 1
ATOM 856 O O . SER A 1 104 ? -6.143 8.358 2.706 1.00 89.75 104 SER A O 1
ATOM 858 N N . ASN A 1 105 ? -6.240 6.317 3.640 1.00 92.88 105 ASN A N 1
ATOM 859 C CA . ASN A 1 105 ? -4.989 5.837 3.053 1.00 92.88 105 ASN A CA 1
ATOM 860 C C . ASN A 1 105 ? -5.061 5.766 1.528 1.00 92.88 105 ASN A C 1
ATOM 862 O O . ASN A 1 105 ? -4.116 6.200 0.872 1.00 92.88 105 ASN A O 1
ATOM 866 N N . LEU A 1 106 ? -6.199 5.362 0.961 1.00 92.94 106 LEU A N 1
ATOM 867 C CA . LEU A 1 106 ? -6.383 5.332 -0.486 1.00 92.94 106 LEU A CA 1
ATOM 868 C C . LEU A 1 106 ? -6.236 6.729 -1.103 1.00 92.94 106 LEU A C 1
ATOM 870 O O . LEU A 1 106 ? -5.598 6.879 -2.143 1.00 92.94 106 LEU A O 1
ATOM 874 N N . LEU A 1 107 ? -6.782 7.764 -0.455 1.00 90.69 107 LEU A N 1
ATOM 875 C CA . LEU A 1 107 ? -6.619 9.148 -0.911 1.00 90.69 107 LEU A CA 1
ATOM 876 C C . LEU A 1 107 ? -5.156 9.596 -0.856 1.00 90.69 107 LEU A C 1
ATOM 878 O O . LEU A 1 107 ? -4.675 10.214 -1.806 1.00 90.69 107 LEU A O 1
ATOM 882 N N . VAL A 1 108 ? -4.446 9.265 0.226 1.00 91.62 108 VAL A N 1
ATOM 883 C CA . VAL A 1 108 ? -3.015 9.577 0.369 1.00 91.62 108 VAL A CA 1
ATOM 884 C C . VAL A 1 108 ? -2.179 8.842 -0.679 1.00 91.62 108 VAL A C 1
ATOM 886 O O . VAL A 1 108 ? -1.285 9.446 -1.265 1.00 91.62 108 VAL A O 1
ATOM 889 N N . LEU A 1 109 ? -2.490 7.578 -0.969 1.00 92.75 109 LEU A N 1
ATOM 890 C CA . LEU A 1 109 ? -1.818 6.781 -1.996 1.00 92.75 109 LEU A CA 1
ATOM 891 C C . LEU A 1 109 ? -2.039 7.340 -3.401 1.00 92.75 109 LEU A C 1
ATOM 893 O O . LEU A 1 109 ? -1.072 7.525 -4.136 1.00 92.75 109 LEU A O 1
ATOM 897 N N . ILE A 1 110 ? -3.285 7.664 -3.762 1.00 92.12 110 ILE A N 1
ATOM 898 C CA . ILE A 1 110 ? -3.603 8.282 -5.058 1.00 92.12 110 ILE A CA 1
ATOM 899 C C . ILE A 1 110 ? -2.851 9.604 -5.205 1.00 92.12 110 ILE A C 1
ATOM 901 O O . ILE A 1 110 ? -2.235 9.858 -6.238 1.00 92.12 110 ILE A O 1
ATOM 905 N N . LEU A 1 111 ? -2.866 10.438 -4.165 1.00 91.31 111 LEU A N 1
ATOM 906 C CA . LEU A 1 111 ? -2.149 11.704 -4.178 1.00 91.31 111 LEU A CA 1
ATOM 907 C C . LEU A 1 111 ? -0.632 11.497 -4.312 1.00 91.31 111 LEU A C 1
ATOM 909 O O . LEU A 1 111 ? 0.010 12.204 -5.085 1.00 91.31 111 LEU A O 1
ATOM 913 N N . ASN A 1 112 ? -0.064 10.530 -3.593 1.00 92.00 112 ASN A N 1
ATOM 914 C CA . ASN A 1 112 ? 1.354 10.194 -3.680 1.00 92.00 112 ASN A CA 1
ATOM 915 C C . ASN A 1 112 ? 1.732 9.773 -5.112 1.00 92.00 112 ASN A C 1
ATOM 917 O O . ASN A 1 112 ? 2.668 10.335 -5.675 1.00 92.00 112 ASN A O 1
ATOM 921 N N . ILE A 1 113 ? 0.937 8.905 -5.747 1.00 92.19 113 ILE A N 1
ATOM 922 C CA . ILE A 1 113 ? 1.130 8.507 -7.150 1.00 92.19 113 ILE A CA 1
ATOM 923 C C . ILE A 1 113 ? 1.059 9.730 -8.078 1.00 92.19 113 ILE A C 1
ATOM 925 O O . ILE A 1 113 ? 1.949 9.926 -8.901 1.00 92.19 113 ILE A O 1
ATOM 929 N N . LEU A 1 114 ? 0.052 10.597 -7.934 1.00 92.69 114 LEU A N 1
ATOM 930 C CA . LEU A 1 114 ? -0.074 11.809 -8.760 1.00 92.69 114 LEU A CA 1
ATOM 931 C C . LEU A 1 114 ? 1.118 12.766 -8.590 1.00 92.69 114 LEU A C 1
ATOM 933 O O . LEU A 1 114 ? 1.614 13.327 -9.573 1.00 92.69 114 LEU A O 1
ATOM 937 N N . LEU A 1 115 ? 1.601 12.937 -7.357 1.00 92.31 115 LEU A N 1
ATOM 938 C CA . LEU A 1 115 ? 2.805 13.717 -7.069 1.00 92.31 115 LEU A CA 1
ATOM 939 C C . LEU A 1 115 ? 4.041 13.085 -7.708 1.00 92.31 115 LEU A C 1
ATOM 941 O O . LEU A 1 115 ? 4.850 13.812 -8.280 1.00 92.31 115 LEU A O 1
ATOM 945 N N . GLN A 1 116 ? 4.166 11.759 -7.655 1.00 91.12 116 GLN A N 1
ATOM 946 C CA . GLN A 1 116 ? 5.261 11.023 -8.280 1.00 91.12 116 GLN A CA 1
ATOM 947 C C . GLN A 1 116 ? 5.297 11.264 -9.791 1.00 91.12 116 GLN A C 1
ATOM 949 O O . GLN A 1 116 ? 6.329 11.689 -10.307 1.00 91.12 116 GLN A O 1
ATOM 954 N N . PHE A 1 117 ? 4.163 11.088 -10.484 1.00 91.06 117 PHE A N 1
ATOM 955 C CA . PHE A 1 117 ? 4.031 11.389 -11.916 1.00 91.06 117 PHE A CA 1
ATOM 956 C C . PHE A 1 117 ? 4.467 12.825 -12.229 1.00 91.06 117 PHE A C 1
ATOM 958 O O . PHE A 1 117 ? 5.279 13.056 -13.123 1.00 91.06 117 PHE A O 1
ATOM 965 N N . THR A 1 118 ? 3.963 13.787 -11.453 1.00 91.06 118 THR A N 1
ATOM 966 C CA . THR A 1 118 ? 4.245 15.212 -11.661 1.00 91.06 118 THR A CA 1
ATOM 967 C C . THR A 1 118 ? 5.728 15.528 -11.461 1.00 91.06 118 THR A C 1
ATOM 969 O O . THR A 1 118 ? 6.339 16.191 -12.296 1.00 91.06 118 THR A O 1
ATOM 972 N N . ILE A 1 119 ? 6.332 15.043 -10.374 1.00 90.94 119 ILE A N 1
ATOM 973 C CA . ILE A 1 119 ? 7.730 15.335 -10.039 1.00 90.94 119 ILE A CA 1
ATOM 974 C C . ILE A 1 119 ? 8.683 14.644 -11.011 1.00 90.94 119 ILE A C 1
ATOM 976 O O . ILE A 1 119 ? 9.652 15.259 -11.453 1.00 90.94 119 ILE A O 1
ATOM 980 N N . PHE A 1 120 ? 8.403 13.402 -11.396 1.00 90.25 120 PHE A N 1
ATOM 981 C CA . PHE A 1 120 ? 9.246 12.668 -12.337 1.00 90.25 120 PHE A CA 1
ATOM 982 C C . PHE A 1 120 ? 9.214 13.300 -13.727 1.00 90.25 120 PHE A C 1
ATOM 984 O O . PHE A 1 120 ? 10.252 13.384 -14.382 1.00 90.25 120 PHE A O 1
ATOM 991 N N . GLN A 1 121 ? 8.056 13.807 -14.151 1.00 88.81 121 GLN A N 1
ATOM 992 C CA . GLN A 1 121 ? 7.941 14.490 -15.432 1.00 88.81 121 GLN A CA 1
ATOM 993 C C . GLN A 1 121 ? 8.576 15.889 -15.414 1.00 88.81 121 GLN A C 1
ATOM 995 O O . GLN A 1 121 ? 9.299 16.234 -16.344 1.00 88.81 121 GLN A O 1
ATOM 1000 N N . LEU A 1 122 ? 8.347 16.687 -14.363 1.00 89.75 122 LEU A N 1
ATOM 1001 C CA . LEU A 1 122 ? 8.850 18.067 -14.290 1.00 89.75 122 LEU A CA 1
ATOM 1002 C C . LEU A 1 122 ? 10.339 18.160 -13.940 1.00 89.75 122 LEU A C 1
ATOM 1004 O O . LEU A 1 122 ? 11.039 19.000 -14.497 1.00 89.75 122 LEU A O 1
ATOM 1008 N N . PHE A 1 123 ? 10.817 17.333 -13.008 1.00 88.81 123 PHE A N 1
ATOM 1009 C CA . PHE A 1 123 ? 12.184 17.418 -12.481 1.00 88.81 123 PHE A CA 1
ATOM 1010 C C . PHE A 1 123 ? 13.085 16.275 -12.951 1.00 88.81 123 PHE A C 1
ATOM 1012 O O . PHE A 1 123 ? 14.299 16.446 -12.988 1.00 88.81 123 PHE A O 1
ATOM 1019 N N . GLY A 1 124 ? 12.517 15.121 -13.309 1.00 84.50 124 GLY A N 1
ATOM 1020 C CA . GLY A 1 124 ? 13.278 14.002 -13.874 1.00 84.50 124 GLY A CA 1
ATOM 1021 C C . GLY A 1 124 ? 13.463 14.072 -15.380 1.00 84.50 124 GLY A C 1
ATOM 1022 O O . GLY A 1 124 ? 14.372 13.439 -15.903 1.00 84.50 124 GLY A O 1
ATOM 1023 N N . GLY A 1 125 ? 12.610 14.825 -16.082 1.00 84.81 125 GLY A N 1
ATOM 1024 C CA . GLY A 1 125 ? 12.642 14.913 -17.541 1.00 84.81 125 GLY A CA 1
ATOM 1025 C C . GLY A 1 125 ? 12.336 13.587 -18.242 1.00 84.81 125 GLY A C 1
ATOM 1026 O O . GLY A 1 125 ? 12.620 13.452 -19.431 1.00 84.81 125 GLY A O 1
ATOM 1027 N N . TYR A 1 126 ? 11.768 12.603 -17.534 1.00 87.12 126 TYR A N 1
ATOM 1028 C CA . TYR A 1 126 ? 11.461 11.303 -18.119 1.00 87.12 126 TYR A CA 1
ATOM 1029 C C . TYR A 1 126 ? 10.313 11.439 -19.127 1.00 87.12 126 TYR A C 1
ATOM 1031 O O . TYR A 1 126 ? 9.219 11.874 -18.748 1.00 87.12 126 TYR A O 1
ATOM 1039 N N . PRO A 1 127 ? 10.507 11.044 -20.397 1.00 89.12 127 PRO A N 1
ATOM 1040 C CA . PRO A 1 127 ? 9.433 11.077 -21.375 1.00 89.12 127 PRO A CA 1
ATOM 1041 C C . PRO A 1 127 ? 8.372 10.030 -21.028 1.00 89.12 127 PRO A C 1
ATOM 1043 O O . PRO A 1 127 ? 8.678 8.936 -20.544 1.00 89.12 127 PRO A O 1
ATOM 1046 N N . PHE A 1 128 ? 7.109 10.339 -21.319 1.00 88.69 128 PHE A N 1
ATOM 1047 C CA . PHE A 1 128 ? 6.069 9.318 -21.331 1.00 88.69 128 PHE A CA 1
ATOM 1048 C C . PHE A 1 128 ? 6.231 8.470 -22.595 1.00 88.69 128 PHE A C 1
ATOM 1050 O O . PHE A 1 128 ? 6.107 8.974 -23.710 1.00 88.69 128 PHE A O 1
ATOM 1057 N N . GLN A 1 129 ? 6.510 7.183 -22.416 1.00 89.62 129 GLN A N 1
ATOM 1058 C CA . GLN A 1 129 ? 6.570 6.192 -23.484 1.00 89.62 129 GLN A CA 1
ATOM 1059 C C . GLN A 1 129 ? 5.812 4.950 -23.026 1.00 89.62 129 GLN A C 1
ATOM 1061 O O . GLN A 1 129 ? 5.850 4.611 -21.844 1.00 89.62 129 GLN A O 1
ATOM 1066 N N . ASN A 1 130 ? 5.135 4.282 -23.960 1.00 90.06 130 ASN A N 1
ATOM 1067 C CA . ASN A 1 130 ? 4.421 3.034 -23.696 1.00 90.06 130 ASN A CA 1
ATOM 1068 C C . ASN A 1 130 ? 4.946 1.903 -24.5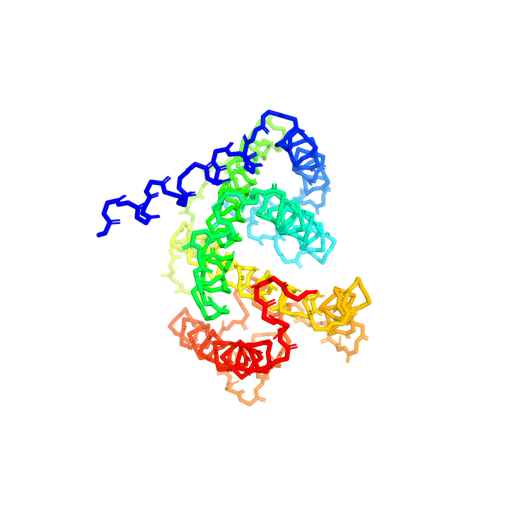97 1.00 90.06 130 ASN A C 1
ATOM 1070 O O . ASN A 1 130 ? 4.235 1.479 -25.512 1.00 90.06 130 ASN A O 1
ATOM 1074 N N . PRO A 1 131 ? 6.206 1.461 -24.421 1.00 89.12 131 PRO A N 1
ATOM 1075 C CA . PRO A 1 131 ? 6.715 0.321 -25.167 1.00 89.12 131 PRO A CA 1
ATOM 1076 C C . PRO A 1 131 ? 6.030 -0.975 -24.718 1.00 89.12 131 PRO A C 1
ATOM 1078 O O . PRO A 1 131 ? 5.277 -1.022 -23.743 1.00 89.12 131 PRO A O 1
ATOM 1081 N N . THR A 1 132 ? 6.307 -2.054 -25.437 1.00 85.88 132 THR A N 1
ATOM 1082 C CA . THR A 1 132 ? 5.918 -3.406 -25.039 1.00 85.88 132 THR A CA 1
ATOM 1083 C C . THR A 1 132 ? 6.940 -3.996 -24.078 1.00 85.88 132 THR A C 1
ATOM 1085 O O . THR A 1 132 ? 8.139 -4.013 -24.355 1.00 85.88 132 THR A O 1
ATOM 1088 N N . TYR A 1 133 ? 6.451 -4.541 -22.974 1.00 78.31 133 TYR A N 1
ATOM 1089 C CA . TYR A 1 133 ? 7.202 -5.344 -22.030 1.00 78.31 133 TYR A CA 1
ATOM 1090 C C . TYR A 1 133 ? 7.615 -6.666 -22.682 1.00 78.31 133 TYR A C 1
ATOM 1092 O O . TYR A 1 133 ? 6.774 -7.538 -22.889 1.00 78.31 133 TYR A O 1
ATOM 1100 N N . LEU A 1 134 ? 8.901 -6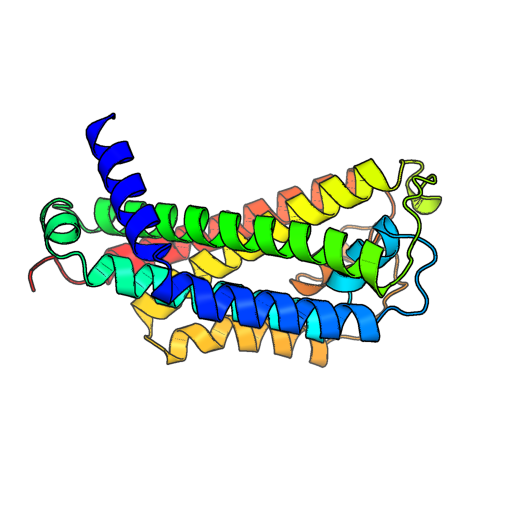.834 -23.006 1.00 76.25 134 LEU A N 1
ATOM 1101 C CA . LEU A 1 134 ? 9.383 -8.000 -23.766 1.00 76.25 134 LEU A CA 1
ATOM 1102 C C . LEU A 1 134 ? 9.064 -9.334 -23.073 1.00 76.25 134 LEU A C 1
ATOM 1104 O O . LEU A 1 134 ? 8.611 -10.269 -23.725 1.00 76.25 134 LEU A O 1
ATOM 1108 N N . THR A 1 135 ? 9.221 -9.401 -21.749 1.00 77.44 135 THR A N 1
ATOM 1109 C CA . THR A 1 135 ? 8.968 -10.618 -20.958 1.00 77.44 135 THR A CA 1
ATOM 1110 C C . THR A 1 135 ? 7.502 -11.057 -20.988 1.00 77.44 135 THR A C 1
ATOM 1112 O O . THR A 1 135 ? 7.212 -12.248 -20.982 1.00 77.44 135 THR A O 1
ATOM 1115 N N . TYR A 1 136 ? 6.563 -10.108 -21.026 1.00 81.50 136 TYR A N 1
ATOM 1116 C CA . TYR A 1 136 ? 5.126 -10.380 -20.891 1.00 81.50 136 TYR A CA 1
ATOM 1117 C C . TYR A 1 136 ? 4.320 -10.163 -22.165 1.00 81.50 136 TYR A C 1
ATOM 1119 O O . TYR A 1 136 ? 3.157 -10.555 -22.208 1.00 81.50 136 TYR A O 1
ATOM 1127 N N . SER A 1 137 ? 4.923 -9.575 -23.200 1.00 85.00 137 SER A N 1
ATOM 1128 C CA . SER A 1 137 ? 4.246 -9.194 -24.444 1.00 85.00 137 SER A CA 1
ATOM 1129 C C . SER A 1 137 ? 2.995 -8.328 -24.214 1.00 85.00 137 SER A C 1
ATOM 1131 O O . SER A 1 137 ? 2.019 -8.421 -24.952 1.00 85.00 137 SER A O 1
ATOM 1133 N N . ILE A 1 138 ? 3.024 -7.481 -23.181 1.00 89.06 138 ILE A N 1
ATOM 1134 C CA . ILE A 1 138 ? 1.979 -6.497 -22.848 1.00 89.06 138 ILE A CA 1
ATOM 1135 C C . ILE A 1 138 ? 2.571 -5.094 -22.883 1.00 89.06 138 ILE A C 1
ATOM 1137 O O . ILE A 1 138 ? 3.781 -4.937 -22.773 1.00 89.06 138 ILE A O 1
ATOM 1141 N N . ASP A 1 139 ? 1.753 -4.062 -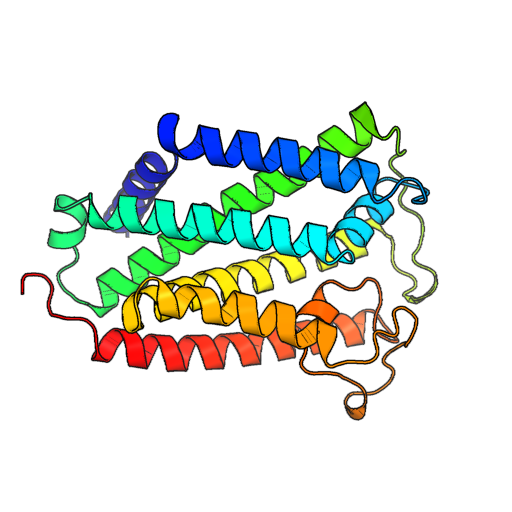23.015 1.00 91.12 139 ASP A N 1
ATOM 1142 C CA . ASP A 1 139 ? 2.231 -2.685 -22.944 1.00 91.12 139 ASP A CA 1
ATOM 1143 C C . ASP A 1 139 ? 2.581 -2.271 -21.500 1.00 91.12 139 ASP A C 1
ATOM 1145 O O . ASP A 1 139 ? 1.976 -2.733 -20.525 1.00 91.12 139 ASP A O 1
ATOM 1149 N N . TYR A 1 140 ? 3.581 -1.396 -21.357 1.00 89.81 140 TYR A N 1
ATOM 1150 C CA . TYR A 1 140 ? 4.049 -0.913 -20.053 1.00 89.81 140 TYR A CA 1
ATOM 1151 C C . TYR A 1 140 ? 2.941 -0.225 -19.253 1.00 89.81 140 TYR A C 1
ATOM 1153 O O . TYR A 1 140 ? 2.903 -0.379 -18.038 1.00 89.81 140 TYR A O 1
ATOM 1161 N N . LEU A 1 141 ? 2.021 0.496 -19.896 1.00 91.31 141 LEU A N 1
ATOM 1162 C CA . LEU A 1 141 ? 0.918 1.180 -19.223 1.00 91.31 141 LEU A CA 1
ATOM 1163 C C . LEU A 1 141 ? -0.012 0.177 -18.538 1.00 91.31 141 LEU A C 1
ATOM 1165 O O . LEU A 1 141 ? -0.289 0.329 -17.346 1.00 91.31 141 LEU A O 1
ATOM 1169 N N . THR A 1 142 ? -0.449 -0.864 -19.254 1.00 91.94 142 THR A N 1
ATOM 1170 C CA . THR A 1 142 ? -1.252 -1.948 -18.667 1.00 91.94 142 THR A CA 1
ATOM 1171 C C . THR A 1 142 ? -0.529 -2.599 -17.492 1.00 91.94 142 THR A C 1
ATOM 1173 O O . THR A 1 142 ? -1.127 -2.784 -16.425 1.00 91.94 142 THR A O 1
ATOM 1176 N N . TYR A 1 143 ? 0.767 -2.889 -17.646 1.00 91.19 143 TYR A N 1
ATOM 1177 C CA . TYR A 1 143 ? 1.564 -3.471 -16.568 1.00 91.19 143 TYR A CA 1
ATOM 1178 C C . TYR A 1 143 ? 1.682 -2.533 -15.356 1.00 91.19 143 TYR A C 1
ATOM 1180 O O . TYR A 1 143 ? 1.423 -2.953 -14.229 1.00 91.19 143 TYR A O 1
ATOM 1188 N N . THR A 1 144 ? 2.005 -1.253 -15.562 1.00 91.06 144 THR A N 1
ATOM 1189 C CA . THR A 1 144 ? 2.128 -0.251 -14.494 1.00 91.06 144 THR A CA 1
ATOM 1190 C C . THR A 1 144 ? 0.808 -0.065 -13.750 1.00 91.06 144 THR A C 1
ATOM 1192 O O . THR A 1 144 ? 0.815 0.002 -12.522 1.00 91.06 144 THR A O 1
ATOM 1195 N N . ILE A 1 145 ? -0.333 -0.033 -14.448 1.00 92.81 145 ILE A N 1
ATOM 1196 C CA . ILE A 1 145 ? -1.655 0.054 -13.805 1.00 92.81 145 ILE A CA 1
ATOM 1197 C C . ILE A 1 145 ? -1.892 -1.164 -12.908 1.00 92.81 145 ILE A C 1
ATOM 1199 O O . ILE A 1 145 ? -2.240 -1.001 -11.737 1.00 92.81 145 ILE A O 1
ATOM 1203 N N . PHE A 1 146 ? -1.674 -2.376 -13.427 1.00 92.88 146 PHE A N 1
ATOM 1204 C CA . PHE A 1 146 ? -1.806 -3.601 -12.637 1.00 92.88 146 PHE A CA 1
ATOM 1205 C C . PHE A 1 146 ? -0.877 -3.589 -11.413 1.00 92.88 146 PHE A C 1
ATOM 1207 O O . PHE A 1 146 ? -1.320 -3.853 -10.292 1.00 92.88 146 PHE A O 1
ATOM 1214 N N . PHE A 1 147 ? 0.388 -3.228 -11.619 1.00 90.31 147 PHE A N 1
ATOM 1215 C CA . PHE A 1 147 ? 1.411 -3.157 -10.583 1.00 90.31 147 PHE A CA 1
ATOM 1216 C C . PHE A 1 147 ? 1.029 -2.173 -9.466 1.00 90.31 147 PHE A C 1
ATOM 1218 O O . PHE A 1 147 ? 1.095 -2.526 -8.286 1.00 90.31 147 PHE A O 1
ATOM 1225 N N . LEU A 1 148 ? 0.568 -0.969 -9.822 1.00 91.88 148 LEU A N 1
ATOM 1226 C CA . LEU A 1 148 ? 0.128 0.046 -8.861 1.00 91.88 148 LEU A CA 1
ATOM 1227 C C . LEU A 1 148 ? -1.125 -0.399 -8.099 1.00 91.88 148 LEU A C 1
ATOM 1229 O O . LEU A 1 148 ? -1.160 -0.274 -6.877 1.00 91.88 148 LEU A O 1
ATOM 1233 N N . ILE A 1 149 ? -2.126 -0.971 -8.782 1.00 92.44 149 ILE A N 1
ATOM 1234 C CA . ILE A 1 149 ? -3.337 -1.500 -8.129 1.00 92.44 149 ILE A CA 1
ATOM 1235 C C . ILE A 1 149 ? -2.960 -2.583 -7.117 1.00 92.44 149 ILE A C 1
ATOM 1237 O O . ILE A 1 149 ? -3.408 -2.538 -5.968 1.00 92.44 149 ILE A O 1
ATOM 1241 N N . ARG A 1 150 ? -2.109 -3.535 -7.518 1.00 89.88 150 ARG A N 1
ATOM 1242 C CA . ARG A 1 150 ? -1.610 -4.587 -6.628 1.00 89.88 150 ARG A CA 1
ATOM 1243 C C . ARG A 1 150 ? -0.898 -3.995 -5.415 1.00 89.88 150 ARG A C 1
ATOM 1245 O O . ARG A 1 150 ? -1.208 -4.381 -4.288 1.00 89.88 150 ARG A O 1
ATOM 1252 N N . GLY A 1 151 ? 0.022 -3.057 -5.638 1.00 88.38 151 GLY A N 1
ATOM 1253 C CA . GLY A 1 151 ? 0.758 -2.374 -4.576 1.00 88.38 151 GLY A CA 1
ATOM 1254 C C . GLY A 1 151 ? -0.177 -1.672 -3.592 1.00 88.38 151 GLY A C 1
ATOM 1255 O O . GLY A 1 151 ? -0.073 -1.895 -2.387 1.00 88.38 151 GLY A O 1
ATOM 1256 N N . CYS A 1 152 ? -1.149 -0.901 -4.091 1.00 91.31 152 CYS A N 1
ATOM 1257 C CA . CYS A 1 152 ? -2.151 -0.232 -3.262 1.00 91.31 152 CYS A CA 1
ATOM 1258 C C . CYS A 1 152 ? -2.946 -1.220 -2.401 1.00 91.31 152 CYS A C 1
ATOM 1260 O O . CYS A 1 152 ? -3.092 -0.988 -1.205 1.00 91.31 152 CYS A O 1
ATOM 1262 N N . LEU A 1 153 ? -3.419 -2.339 -2.961 1.00 91.00 153 LEU A N 1
ATOM 1263 C CA . LEU A 1 153 ? -4.183 -3.335 -2.198 1.00 91.00 153 LEU A CA 1
ATOM 1264 C C . LEU A 1 153 ? -3.366 -3.955 -1.055 1.00 91.00 153 LEU A C 1
ATOM 1266 O O . LEU A 1 153 ? -3.892 -4.147 0.042 1.00 91.00 153 LEU A O 1
ATOM 1270 N N . ILE A 1 154 ? -2.083 -4.239 -1.288 1.00 87.94 154 ILE A N 1
ATOM 1271 C CA . ILE A 1 154 ? -1.182 -4.786 -0.262 1.00 87.94 154 ILE A CA 1
ATOM 1272 C C . ILE A 1 154 ? -0.916 -3.750 0.831 1.00 87.94 154 ILE A C 1
ATOM 1274 O O . ILE A 1 154 ? -1.009 -4.059 2.020 1.00 87.94 154 ILE A O 1
ATOM 1278 N N . LEU A 1 155 ? -0.620 -2.513 0.435 1.00 89.56 155 LEU A N 1
ATOM 1279 C CA . LEU A 1 155 ? -0.384 -1.401 1.351 1.00 89.56 155 LEU A CA 1
ATOM 1280 C C . LEU A 1 155 ? -1.617 -1.111 2.226 1.00 89.56 155 LEU A C 1
ATOM 1282 O O . LEU A 1 155 ? -1.483 -0.936 3.439 1.00 89.56 155 LEU A O 1
ATOM 1286 N N . GLU A 1 156 ? -2.818 -1.156 1.648 1.00 91.44 156 GLU A N 1
ATOM 1287 C CA . GLU A 1 156 ? -4.082 -1.041 2.384 1.00 91.44 156 GLU A CA 1
ATOM 1288 C C . GLU A 1 156 ? -4.262 -2.175 3.392 1.00 91.44 156 GLU A C 1
ATOM 1290 O O . GLU A 1 156 ? -4.574 -1.936 4.562 1.00 91.44 156 GLU A O 1
ATOM 1295 N N . ALA A 1 157 ? -4.011 -3.415 2.970 1.00 89.88 157 ALA A N 1
ATOM 1296 C CA . ALA A 1 157 ? -4.122 -4.575 3.840 1.00 89.88 157 ALA A CA 1
ATOM 1297 C C . ALA A 1 157 ? -3.148 -4.494 5.031 1.00 89.88 157 ALA A C 1
ATOM 1299 O O . ALA A 1 157 ? -3.525 -4.789 6.169 1.00 89.88 157 ALA A O 1
ATOM 1300 N N . ILE A 1 158 ? -1.921 -4.015 4.801 1.00 88.25 158 ILE A N 1
ATOM 1301 C CA . ILE A 1 158 ? -0.938 -3.757 5.863 1.00 88.25 158 ILE A CA 1
ATOM 1302 C C . ILE A 1 158 ? -1.406 -2.627 6.788 1.00 88.25 158 ILE A C 1
ATOM 1304 O O . ILE A 1 158 ? -1.253 -2.741 8.004 1.00 88.25 158 ILE A O 1
ATOM 1308 N N . SER A 1 159 ? -2.030 -1.574 6.258 1.00 90.88 159 SER A N 1
ATOM 1309 C CA . SER A 1 159 ? -2.561 -0.478 7.081 1.00 90.88 159 SER A CA 1
ATOM 1310 C C . SER A 1 159 ? -3.653 -0.950 8.055 1.00 90.88 159 SER A C 1
ATOM 1312 O O . SER A 1 159 ? -3.658 -0.583 9.233 1.00 90.88 159 SER A O 1
ATOM 1314 N N . VAL A 1 160 ? -4.530 -1.852 7.601 1.00 91.81 160 VAL A N 1
ATOM 1315 C CA . VAL A 1 160 ? -5.568 -2.467 8.440 1.00 91.81 160 VAL A CA 1
ATOM 1316 C C . VAL A 1 160 ? -4.949 -3.411 9.474 1.00 91.81 160 VAL A C 1
ATOM 1318 O O . VAL A 1 160 ? -5.366 -3.412 10.634 1.00 91.81 160 VAL A O 1
ATOM 1321 N N . LEU A 1 161 ? -3.921 -4.175 9.094 1.00 90.06 161 LEU A N 1
ATOM 1322 C CA . LEU A 1 161 ? -3.163 -5.009 10.029 1.00 90.06 161 LEU A CA 1
ATOM 1323 C C . LEU A 1 161 ? -2.532 -4.158 11.141 1.00 90.06 161 LEU A C 1
ATOM 1325 O O . LEU A 1 161 ? -2.673 -4.479 12.322 1.00 90.06 161 LEU A O 1
ATOM 1329 N N . MET A 1 162 ? -1.883 -3.050 10.771 1.00 87.69 162 MET A N 1
ATOM 1330 C CA . MET A 1 162 ? -1.292 -2.094 11.710 1.00 87.69 162 MET A CA 1
ATOM 1331 C C . MET A 1 162 ? -2.336 -1.530 12.669 1.00 87.69 162 MET A C 1
ATOM 1333 O O . MET A 1 162 ? -2.089 -1.494 13.873 1.00 87.69 162 MET A O 1
ATOM 1337 N N . LEU A 1 163 ? -3.514 -1.145 12.166 1.00 90.81 163 LEU A N 1
ATOM 1338 C CA . LEU A 1 163 ? -4.615 -0.668 13.000 1.00 90.81 163 LEU A CA 1
ATOM 1339 C C . LEU A 1 163 ? -5.007 -1.701 14.069 1.00 90.81 163 LEU A C 1
ATOM 1341 O O . LEU A 1 163 ? -5.200 -1.348 15.236 1.00 90.81 163 LEU A O 1
ATOM 1345 N N . PHE A 1 164 ? -5.139 -2.974 13.692 1.00 89.56 164 PHE A N 1
ATOM 1346 C CA . PHE A 1 164 ? -5.509 -4.017 14.647 1.00 89.56 164 PHE A CA 1
ATOM 1347 C C . PHE A 1 164 ? -4.415 -4.292 15.673 1.00 89.56 164 PHE A C 1
ATOM 1349 O O . PHE A 1 164 ? -4.716 -4.406 16.862 1.00 89.56 164 PHE A O 1
ATOM 1356 N N . LEU A 1 165 ? -3.155 -4.360 15.241 1.00 86.81 165 LEU A N 1
ATOM 1357 C CA . LEU A 1 165 ? -2.022 -4.545 16.148 1.00 86.81 165 LEU A CA 1
ATOM 1358 C C . LEU A 1 165 ? -1.875 -3.362 17.107 1.00 86.81 165 LEU A C 1
ATOM 1360 O O . LEU A 1 165 ? -1.617 -3.575 18.290 1.00 86.81 165 LEU A O 1
ATOM 1364 N N . PHE A 1 166 ? -2.124 -2.138 16.633 1.00 86.50 166 PHE A N 1
ATOM 1365 C CA . PHE A 1 166 ? -2.187 -0.950 17.479 1.00 86.50 166 PHE A CA 1
ATOM 1366 C C . PHE A 1 166 ? -3.283 -1.067 18.543 1.00 86.50 166 PHE A C 1
ATOM 1368 O O . PHE A 1 166 ? -3.044 -0.805 19.718 1.00 86.50 166 PHE A O 1
ATOM 1375 N N . LYS A 1 167 ? -4.490 -1.500 18.159 1.00 84.56 167 LYS A N 1
ATOM 1376 C CA . LYS A 1 167 ? -5.593 -1.698 19.113 1.00 84.56 167 LYS A CA 1
ATOM 1377 C C . LYS A 1 167 ? -5.315 -2.803 20.137 1.00 84.56 167 LYS A C 1
ATOM 1379 O O . LYS A 1 167 ? -5.818 -2.705 21.250 1.00 84.56 167 LYS A O 1
ATOM 1384 N N . LEU A 1 168 ? -4.569 -3.843 19.765 1.00 84.69 168 LEU A N 1
ATOM 1385 C CA . LEU A 1 168 ? -4.282 -4.990 20.632 1.00 84.69 168 LEU A CA 1
ATOM 1386 C C . LEU A 1 168 ? -3.092 -4.759 21.572 1.00 84.69 168 LEU A C 1
ATOM 1388 O O . LEU A 1 168 ? -3.154 -5.152 22.732 1.00 84.69 168 LEU A O 1
ATOM 1392 N N . PHE A 1 169 ? -2.020 -4.136 21.080 1.00 83.81 169 PHE A N 1
ATOM 1393 C CA . PHE A 1 169 ? -0.732 -4.052 21.782 1.00 83.81 169 PHE A CA 1
ATOM 1394 C C . PHE A 1 169 ? -0.202 -2.613 21.915 1.00 83.81 169 PHE A C 1
ATOM 1396 O O . PHE A 1 169 ? 0.951 -2.403 22.295 1.00 83.81 169 PHE A O 1
ATOM 1403 N N . GLY A 1 170 ? -1.011 -1.606 21.573 1.00 82.06 170 GLY A N 1
ATOM 1404 C CA . GLY A 1 170 ? -0.606 -0.201 21.575 1.00 82.06 170 GLY A CA 1
ATOM 1405 C C . GLY A 1 170 ? 0.495 0.103 20.553 1.00 82.06 170 GLY A C 1
ATOM 1406 O O . GLY A 1 170 ? 0.649 -0.579 19.539 1.00 82.06 170 GLY A O 1
ATOM 1407 N N . TYR A 1 171 ? 1.299 1.132 20.832 1.00 79.50 171 TYR A N 1
ATOM 1408 C CA . TYR A 1 171 ? 2.392 1.568 19.952 1.00 79.50 171 TYR A CA 1
ATOM 1409 C C . TYR A 1 171 ? 3.428 0.466 19.677 1.00 79.50 171 TYR A C 1
ATOM 1411 O O . TYR A 1 171 ? 3.964 0.390 18.575 1.00 79.50 171 TYR A O 1
ATOM 1419 N N . ILE A 1 172 ? 3.672 -0.444 20.623 1.00 78.06 172 ILE A N 1
ATOM 1420 C CA . ILE A 1 172 ? 4.633 -1.543 20.432 1.00 78.06 172 ILE A CA 1
ATOM 1421 C C . ILE A 1 172 ? 4.149 -2.494 19.327 1.00 78.06 172 ILE A C 1
ATOM 1423 O O . ILE A 1 172 ? 4.933 -2.898 18.469 1.00 78.06 172 ILE A O 1
ATOM 1427 N N . GLY A 1 173 ? 2.842 -2.776 19.273 1.00 76.25 173 GLY A N 1
ATOM 1428 C CA . GLY A 1 173 ? 2.242 -3.602 18.220 1.00 76.25 173 GLY A CA 1
ATOM 1429 C C . GLY A 1 173 ? 2.457 -3.055 16.813 1.00 76.25 173 GLY A C 1
ATOM 1430 O O . GLY A 1 173 ? 2.585 -3.824 15.863 1.00 76.25 173 GLY A O 1
ATOM 1431 N N . THR A 1 174 ? 2.549 -1.731 16.670 1.00 74.00 174 THR A N 1
ATOM 1432 C CA . THR A 1 174 ? 2.752 -1.092 15.361 1.00 74.00 174 THR A CA 1
ATOM 1433 C C . THR A 1 174 ? 4.158 -1.235 14.798 1.00 74.00 174 THR A C 1
ATOM 1435 O O . THR A 1 174 ? 4.340 -1.092 13.591 1.00 74.00 174 THR A O 1
ATOM 1438 N N . LEU A 1 175 ? 5.138 -1.587 15.633 1.00 77.88 175 LEU A N 1
ATOM 1439 C CA . LEU A 1 175 ? 6.495 -1.879 15.175 1.00 77.88 175 LEU A CA 1
ATOM 1440 C C . LEU A 1 175 ? 6.594 -3.262 14.521 1.00 77.88 175 LEU A C 1
ATOM 1442 O O . LEU A 1 175 ? 7.497 -3.487 13.722 1.00 77.88 175 LEU A O 1
ATOM 1446 N N . ILE A 1 176 ? 5.663 -4.180 14.807 1.00 79.25 176 ILE A N 1
ATOM 1447 C CA . ILE A 1 176 ? 5.718 -5.563 14.313 1.00 79.25 176 ILE A CA 1
ATOM 1448 C C . ILE A 1 176 ? 5.673 -5.625 12.776 1.00 79.25 176 ILE A C 1
ATOM 1450 O O . ILE A 1 176 ? 6.548 -6.273 12.205 1.00 79.25 176 ILE A O 1
ATOM 1454 N N . PRO A 1 177 ? 4.750 -4.945 12.061 1.00 75.75 177 PRO A N 1
ATOM 1455 C CA . PRO A 1 177 ? 4.744 -4.977 10.596 1.00 75.75 177 PRO A CA 1
ATOM 1456 C C . PRO A 1 177 ? 6.006 -4.366 9.980 1.00 75.75 177 PRO A C 1
ATOM 1458 O O . PRO A 1 177 ? 6.499 -4.877 8.977 1.00 75.75 177 PRO A O 1
ATOM 1461 N N . PHE A 1 178 ? 6.568 -3.326 10.608 1.00 74.75 178 PHE A N 1
ATOM 1462 C CA . PHE A 1 178 ? 7.854 -2.754 10.206 1.00 74.75 178 PHE A CA 1
ATOM 1463 C C . PHE A 1 178 ? 8.990 -3.760 10.379 1.00 74.75 178 PHE A C 1
ATOM 1465 O O . PHE A 1 178 ? 9.751 -3.982 9.444 1.00 74.75 178 PHE A O 1
ATOM 1472 N N . LEU A 1 179 ? 9.082 -4.412 11.538 1.00 76.94 179 LEU A N 1
ATOM 1473 C CA . LEU A 1 179 ? 10.101 -5.426 11.801 1.00 76.94 179 LEU A CA 1
ATOM 1474 C C . LEU A 1 179 ? 9.978 -6.606 10.839 1.00 76.94 179 LEU A C 1
ATOM 1476 O O . LEU A 1 179 ? 10.982 -7.017 10.273 1.00 76.94 179 LEU A O 1
ATOM 1480 N N . VAL A 1 180 ? 8.767 -7.106 10.579 1.00 75.56 180 VAL A N 1
ATOM 1481 C CA . VAL A 1 180 ? 8.545 -8.176 9.592 1.00 75.56 180 VAL A CA 1
ATOM 1482 C C . VAL A 1 180 ? 9.012 -7.737 8.204 1.00 75.56 180 VAL A C 1
ATOM 1484 O O . VAL A 1 180 ? 9.703 -8.501 7.530 1.00 75.56 180 VAL A O 1
ATOM 1487 N N . TYR A 1 181 ? 8.699 -6.506 7.791 1.00 73.56 181 TYR A N 1
ATOM 1488 C CA . TYR A 1 181 ? 9.156 -5.962 6.514 1.00 73.56 181 TYR A CA 1
ATOM 1489 C C . TYR A 1 181 ? 10.692 -5.869 6.444 1.00 73.56 181 TYR A C 1
ATOM 1491 O O . TYR A 1 181 ? 11.291 -6.428 5.528 1.00 73.56 181 TYR A O 1
ATOM 1499 N N . PHE A 1 182 ? 11.348 -5.271 7.444 1.00 72.19 182 PHE A N 1
ATOM 1500 C CA . PHE A 1 182 ? 12.813 -5.157 7.509 1.00 72.19 182 PHE A CA 1
ATOM 1501 C C . PHE A 1 182 ? 13.517 -6.524 7.589 1.00 72.19 182 PHE A C 1
ATOM 1503 O O . PHE A 1 182 ? 14.485 -6.777 6.870 1.00 72.19 182 PHE A O 1
ATOM 1510 N N . CYS A 1 183 ? 13.024 -7.436 8.429 1.00 69.62 183 CYS A N 1
ATOM 1511 C CA . CYS A 1 183 ? 13.575 -8.783 8.570 1.00 69.62 183 CYS A CA 1
ATOM 1512 C C . CYS A 1 183 ? 13.396 -9.602 7.289 1.00 69.62 183 CYS A C 1
ATOM 1514 O O . CYS A 1 183 ? 14.292 -10.360 6.928 1.00 69.62 183 CYS A O 1
ATOM 1516 N N . SER A 1 184 ? 12.291 -9.424 6.555 1.00 67.31 184 SER A N 1
ATOM 1517 C CA . SER A 1 184 ? 12.080 -10.148 5.296 1.00 67.31 184 SER A CA 1
ATOM 1518 C C . SER A 1 184 ? 13.161 -9.872 4.248 1.00 67.31 184 SER A C 1
ATOM 1520 O O . SER A 1 184 ? 13.352 -10.684 3.358 1.00 67.31 184 SER A O 1
ATOM 1522 N N . ILE A 1 185 ? 13.911 -8.780 4.369 1.00 61.34 185 ILE A N 1
ATOM 1523 C CA . ILE A 1 185 ? 14.916 -8.374 3.383 1.00 61.34 185 ILE A CA 1
ATOM 1524 C C . ILE A 1 185 ? 16.298 -8.874 3.783 1.00 61.34 185 ILE A C 1
ATOM 1526 O O . ILE A 1 185 ? 16.988 -9.491 2.977 1.00 61.34 185 ILE A O 1
ATOM 1530 N N . ASN A 1 186 ? 16.676 -8.672 5.047 1.00 54.25 186 ASN A N 1
ATOM 1531 C CA . ASN A 1 186 ? 18.003 -9.039 5.546 1.00 54.25 186 ASN A CA 1
ATOM 1532 C C . ASN A 1 186 ? 18.235 -10.558 5.603 1.00 54.25 186 ASN A C 1
ATOM 1534 O O . ASN A 1 186 ? 19.379 -10.999 5.569 1.00 54.25 186 ASN A O 1
ATOM 1538 N N . PHE A 1 187 ? 17.169 -11.362 5.682 1.00 49.91 187 PHE A N 1
ATOM 1539 C CA . PHE A 1 187 ? 17.270 -12.820 5.813 1.00 49.91 187 PHE A CA 1
ATOM 1540 C C . PHE A 1 187 ? 17.120 -13.591 4.497 1.00 49.91 187 PHE A C 1
ATOM 1542 O O . PHE A 1 187 ? 17.037 -14.819 4.516 1.00 49.91 187 PHE A O 1
ATOM 1549 N N . THR A 1 188 ? 17.116 -12.918 3.345 1.00 53.00 188 THR A N 1
ATOM 1550 C CA . THR A 1 188 ? 17.063 -13.613 2.052 1.00 53.00 188 THR A CA 1
ATOM 1551 C C . THR A 1 188 ? 18.052 -13.086 1.046 1.00 53.00 188 THR A C 1
ATOM 1553 O O . THR A 1 188 ? 18.191 -11.884 0.868 1.00 53.00 188 THR A O 1
ATOM 1556 N N . SER A 1 189 ? 18.652 -14.021 0.308 1.00 51.69 189 SER A N 1
ATOM 1557 C CA . SER A 1 189 ? 19.359 -13.737 -0.933 1.00 51.69 189 SER A CA 1
ATOM 1558 C C . SER A 1 189 ? 18.415 -13.011 -1.893 1.00 51.69 189 SER A C 1
ATOM 1560 O O . SER A 1 189 ? 17.510 -13.604 -2.498 1.00 51.69 189 SER A O 1
ATOM 1562 N N . TRP A 1 190 ? 18.582 -11.693 -1.953 1.00 53.66 190 TRP A N 1
ATOM 1563 C CA . TRP A 1 190 ? 17.930 -10.828 -2.916 1.00 53.66 190 TRP A CA 1
ATOM 1564 C C . TRP A 1 190 ? 18.513 -11.165 -4.286 1.00 53.66 190 TRP A C 1
ATOM 1566 O O . TRP A 1 190 ? 19.695 -10.958 -4.536 1.00 53.66 190 TRP A O 1
ATOM 1576 N N . CYS A 1 191 ? 17.690 -11.765 -5.139 1.00 58.12 191 CYS A N 1
ATOM 1577 C CA . CYS A 1 191 ? 18.029 -12.039 -6.526 1.00 58.12 191 CYS A CA 1
ATOM 1578 C C . CYS A 1 191 ? 17.025 -11.263 -7.384 1.00 58.12 191 CYS A C 1
ATOM 1580 O O . CYS A 1 191 ? 15.940 -11.787 -7.645 1.00 58.12 191 CYS A O 1
ATOM 1582 N N . PRO A 1 192 ? 17.318 -9.993 -7.717 1.00 53.09 192 PRO A N 1
ATOM 1583 C CA . PRO A 1 192 ? 16.410 -9.136 -8.480 1.00 53.09 192 PRO A CA 1
ATOM 1584 C C . PRO A 1 192 ? 16.093 -9.697 -9.876 1.00 53.09 192 PRO A C 1
ATOM 1586 O O . PRO A 1 192 ? 15.024 -9.407 -10.398 1.00 53.09 192 PRO A O 1
ATOM 1589 N N . ASP A 1 193 ? 16.955 -10.571 -10.408 1.00 57.03 193 ASP A N 1
ATOM 1590 C CA . ASP A 1 193 ? 16.819 -11.172 -11.743 1.00 57.03 193 ASP A CA 1
ATOM 1591 C C . ASP A 1 193 ? 16.314 -12.627 -11.722 1.00 57.03 193 ASP A C 1
ATOM 1593 O O . ASP A 1 193 ? 16.267 -13.299 -12.753 1.00 57.03 193 ASP A O 1
ATOM 1597 N N . CYS A 1 194 ? 15.951 -13.158 -10.550 1.00 66.31 194 CYS A N 1
ATOM 1598 C CA . CYS A 1 194 ? 15.443 -14.522 -10.457 1.00 66.31 194 CYS A CA 1
ATOM 1599 C C . CYS A 1 194 ? 13.980 -14.571 -10.903 1.00 66.31 194 CYS A C 1
ATOM 1601 O O . CYS A 1 194 ? 13.070 -14.287 -10.123 1.00 66.31 194 CYS A O 1
ATOM 1603 N N . LEU A 1 195 ? 13.766 -14.977 -12.15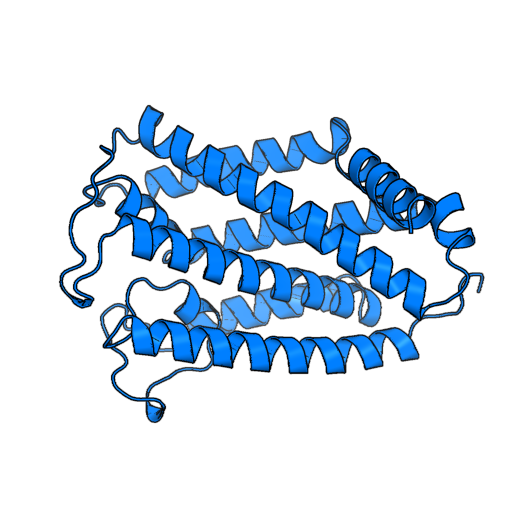3 1.00 72.50 195 LEU A N 1
ATOM 1604 C CA . LEU A 1 195 ? 12.445 -15.232 -12.710 1.00 72.50 195 LEU A CA 1
ATOM 1605 C C . LEU A 1 195 ? 11.786 -16.426 -11.996 1.00 72.50 195 LEU A C 1
ATOM 1607 O O . LEU A 1 195 ? 12.346 -17.521 -11.917 1.00 72.50 195 LEU A O 1
ATOM 1611 N N . ILE A 1 196 ? 10.588 -16.212 -11.454 1.00 76.19 196 ILE A N 1
ATOM 1612 C CA . ILE A 1 196 ? 9.796 -17.245 -10.787 1.00 76.19 196 ILE A CA 1
ATOM 1613 C C . ILE A 1 196 ? 8.971 -17.979 -11.846 1.00 76.19 196 ILE A C 1
ATOM 1615 O O . ILE A 1 196 ? 7.961 -17.478 -12.352 1.00 76.19 196 ILE A O 1
ATOM 1619 N N . GLU A 1 197 ? 9.388 -19.204 -12.147 1.00 77.50 197 GLU A N 1
ATOM 1620 C CA . GLU A 1 197 ? 8.740 -20.073 -13.132 1.00 77.50 197 GLU A CA 1
ATOM 1621 C C . GLU A 1 197 ? 7.675 -20.974 -12.507 1.00 77.50 197 GLU A C 1
ATOM 1623 O O . GLU A 1 197 ? 6.734 -21.398 -13.178 1.00 77.50 197 GLU A O 1
ATOM 1628 N N . LYS A 1 198 ? 7.838 -21.314 -11.223 1.00 77.31 198 LYS A N 1
ATOM 1629 C CA . LYS A 1 198 ? 7.026 -22.329 -10.538 1.00 77.31 198 LYS A CA 1
ATOM 1630 C C . LYS A 1 198 ? 6.598 -21.868 -9.152 1.00 77.31 198 LYS A C 1
ATOM 1632 O O . LYS A 1 198 ? 7.328 -21.164 -8.460 1.00 77.31 198 LYS A O 1
ATOM 1637 N N . ILE A 1 199 ? 5.450 -22.373 -8.695 1.00 73.69 199 ILE A N 1
ATOM 1638 C CA . ILE A 1 199 ? 4.899 -22.084 -7.357 1.00 73.69 199 ILE A CA 1
ATOM 1639 C C . ILE A 1 199 ? 5.904 -22.423 -6.246 1.00 73.69 199 ILE A C 1
ATOM 1641 O O . ILE A 1 199 ? 6.026 -21.686 -5.275 1.00 73.69 199 ILE A O 1
ATOM 1645 N N . SER A 1 200 ? 6.681 -23.498 -6.404 1.00 74.06 200 SER A N 1
ATOM 1646 C CA . SER A 1 200 ? 7.688 -23.925 -5.424 1.00 74.06 200 SER A CA 1
ATOM 1647 C C . SER A 1 200 ? 8.849 -22.939 -5.235 1.00 74.06 200 SER A C 1
ATOM 1649 O O . SER A 1 200 ? 9.589 -23.065 -4.265 1.00 74.06 200 SER A O 1
ATOM 1651 N N . GLN A 1 201 ? 9.039 -21.990 -6.156 1.00 72.00 201 GLN A N 1
ATOM 1652 C CA . GLN A 1 201 ? 10.087 -20.963 -6.084 1.00 72.00 201 GLN A CA 1
ATOM 1653 C C . GLN A 1 201 ? 9.594 -19.668 -5.421 1.00 72.00 201 GLN A C 1
ATOM 1655 O O . GLN A 1 201 ? 10.388 -18.760 -5.170 1.00 72.00 201 GLN A O 1
ATOM 1660 N N . ILE A 1 202 ? 8.292 -19.569 -5.138 1.00 69.88 202 ILE A N 1
ATOM 1661 C CA . ILE A 1 202 ? 7.682 -18.368 -4.573 1.00 69.88 202 ILE A CA 1
ATOM 1662 C C . ILE A 1 202 ? 8.108 -18.233 -3.118 1.00 69.88 202 ILE A C 1
ATOM 1664 O O . ILE A 1 202 ? 7.841 -19.106 -2.290 1.00 69.88 202 ILE A O 1
ATOM 1668 N N . LYS A 1 203 ? 8.747 -17.108 -2.790 1.00 69.19 203 LYS A N 1
ATOM 1669 C CA . LYS A 1 203 ? 9.023 -16.757 -1.399 1.00 69.19 203 LYS A CA 1
ATOM 1670 C C . LYS A 1 203 ? 7.797 -16.016 -0.858 1.00 69.19 203 LYS A C 1
ATOM 1672 O O . LYS A 1 203 ? 7.163 -15.226 -1.546 1.00 69.19 203 LYS A O 1
ATOM 1677 N N . ILE A 1 204 ? 7.448 -16.235 0.406 1.00 65.44 204 ILE A N 1
ATOM 1678 C CA . ILE A 1 204 ? 6.231 -15.658 1.026 1.00 65.44 204 ILE A CA 1
ATOM 1679 C C . ILE A 1 204 ? 6.443 -14.173 1.418 1.00 65.44 204 ILE A C 1
ATOM 1681 O O . ILE A 1 204 ? 5.739 -13.595 2.241 1.00 65.44 204 ILE A O 1
ATOM 1685 N N . GLN A 1 205 ? 7.449 -13.515 0.849 1.00 68.38 205 GLN A N 1
ATOM 1686 C CA . GLN A 1 205 ? 7.908 -12.221 1.332 1.00 68.38 205 GLN A CA 1
ATOM 1687 C C . GLN A 1 205 ? 7.093 -11.073 0.738 1.00 68.38 205 GLN A C 1
ATOM 1689 O O . GLN A 1 205 ? 6.953 -11.006 -0.483 1.00 68.38 205 GLN A O 1
ATOM 1694 N N . PRO A 1 206 ? 6.631 -10.114 1.561 1.00 65.62 206 PRO A N 1
ATOM 1695 C CA . PRO A 1 206 ? 5.873 -8.967 1.068 1.00 65.62 206 PRO A CA 1
ATOM 1696 C C . PRO A 1 206 ? 6.626 -8.144 0.015 1.00 65.62 206 PRO A C 1
ATOM 1698 O O . PRO A 1 206 ? 6.005 -7.639 -0.914 1.00 65.62 206 PRO A O 1
ATOM 1701 N N . ILE A 1 207 ? 7.959 -8.043 0.116 1.00 69.75 207 ILE A N 1
ATOM 1702 C CA . ILE A 1 207 ? 8.755 -7.227 -0.810 1.00 69.75 207 ILE A CA 1
ATOM 1703 C C . ILE A 1 207 ? 8.731 -7.745 -2.254 1.00 69.75 207 ILE A C 1
ATOM 1705 O O . ILE A 1 207 ? 8.811 -6.948 -3.183 1.00 69.75 207 ILE A O 1
ATOM 1709 N N . GLN A 1 208 ? 8.538 -9.053 -2.469 1.00 70.81 208 GLN A N 1
ATOM 1710 C CA . GLN A 1 208 ? 8.481 -9.619 -3.822 1.00 70.81 208 GLN A CA 1
ATOM 1711 C C . GLN A 1 208 ? 7.302 -9.082 -4.639 1.00 70.81 208 GLN A C 1
ATOM 1713 O O . GLN A 1 208 ? 7.379 -9.016 -5.861 1.00 70.81 208 GLN A O 1
ATOM 1718 N N . TYR A 1 209 ? 6.235 -8.633 -3.979 1.00 72.44 209 TYR A N 1
ATOM 1719 C CA . TYR A 1 209 ? 5.072 -8.051 -4.648 1.00 72.44 209 TYR A CA 1
ATOM 1720 C C . TYR A 1 209 ? 5.287 -6.604 -5.101 1.00 72.44 209 TYR A C 1
ATOM 1722 O O . TYR A 1 209 ? 4.467 -6.067 -5.848 1.00 72.44 209 TYR A O 1
ATOM 1730 N N . PHE A 1 210 ? 6.387 -5.979 -4.683 1.00 77.12 210 PHE A N 1
ATOM 1731 C CA . PHE A 1 210 ? 6.812 -4.671 -5.171 1.00 77.12 210 PHE A CA 1
ATOM 1732 C C . PHE A 1 210 ? 7.945 -4.771 -6.207 1.00 77.12 210 PHE A C 1
ATOM 1734 O O . PHE A 1 210 ? 8.393 -3.749 -6.725 1.00 77.12 210 PHE A O 1
ATOM 1741 N N . LEU A 1 211 ? 8.382 -5.990 -6.550 1.00 77.00 211 LEU A N 1
ATOM 1742 C CA . LEU A 1 211 ? 9.328 -6.221 -7.640 1.00 77.00 211 LEU A CA 1
ATOM 1743 C C . LEU A 1 211 ? 8.630 -6.164 -8.999 1.00 77.00 211 LEU A C 1
ATOM 1745 O O . LEU A 1 211 ? 7.469 -6.557 -9.153 1.00 77.00 211 LEU A O 1
ATOM 1749 N N . GLN A 1 212 ? 9.376 -5.682 -9.985 1.00 74.19 212 GLN A N 1
ATOM 1750 C CA . GLN A 1 212 ? 8.960 -5.588 -11.374 1.00 74.19 212 GLN A CA 1
ATOM 1751 C C . GLN A 1 212 ? 9.244 -6.904 -12.123 1.00 74.19 212 GLN A C 1
ATOM 1753 O O . GLN A 1 212 ? 10.359 -7.406 -12.088 1.00 74.19 212 GLN A O 1
ATOM 1758 N N . ASN A 1 213 ? 8.219 -7.456 -12.780 1.00 67.88 213 ASN A N 1
ATOM 1759 C CA . ASN A 1 213 ? 8.188 -8.730 -13.518 1.00 67.88 213 ASN A CA 1
ATOM 1760 C C . ASN A 1 213 ? 8.902 -9.907 -12.839 1.00 67.88 213 ASN A C 1
ATOM 1762 O O . ASN A 1 213 ? 9.779 -10.530 -13.439 1.00 67.88 213 ASN A O 1
ATOM 1766 N N . PRO A 1 214 ? 8.538 -10.261 -11.598 1.00 73.12 214 PRO A N 1
ATOM 1767 C CA . PRO A 1 214 ? 9.204 -11.361 -10.920 1.00 73.12 214 PRO A CA 1
ATOM 1768 C C . PRO A 1 214 ? 8.772 -12.740 -11.447 1.00 73.12 214 PRO A C 1
ATOM 1770 O O . PRO A 1 214 ? 9.306 -13.743 -10.988 1.00 73.12 214 PRO A O 1
ATOM 1773 N N . TYR A 1 215 ? 7.813 -12.832 -12.374 1.00 81.44 215 TYR A N 1
ATOM 1774 C CA . TYR A 1 215 ? 7.197 -14.088 -12.809 1.00 81.44 215 TYR A CA 1
ATOM 1775 C C . TYR A 1 215 ? 7.455 -14.386 -14.292 1.00 81.44 215 TYR A C 1
ATOM 1777 O O . TYR A 1 215 ? 7.825 -13.512 -15.063 1.00 81.44 215 TYR A O 1
ATOM 1785 N N . ILE A 1 216 ? 7.232 -15.635 -14.713 1.00 84.19 216 ILE A N 1
ATOM 1786 C CA . ILE A 1 216 ? 7.408 -16.058 -16.116 1.00 84.19 216 ILE A CA 1
ATOM 1787 C C . ILE A 1 216 ? 6.349 -15.511 -17.083 1.00 84.19 216 ILE A C 1
ATOM 1789 O O . ILE A 1 216 ? 6.598 -15.385 -18.277 1.00 84.19 216 ILE A O 1
ATOM 1793 N N . SER A 1 217 ? 5.147 -15.200 -16.596 1.00 88.06 217 SER A N 1
ATOM 1794 C CA . SER A 1 217 ? 4.084 -14.641 -17.433 1.00 88.06 217 SER A CA 1
ATOM 1795 C C . SER A 1 217 ? 3.167 -13.725 -16.638 1.00 88.06 217 SER A C 1
ATOM 1797 O O . SER A 1 217 ? 2.945 -13.929 -15.441 1.00 88.06 217 SER A O 1
ATOM 1799 N N . PHE A 1 218 ? 2.553 -12.768 -17.333 1.00 88.62 218 PHE A N 1
ATOM 1800 C CA . PHE A 1 218 ? 1.608 -11.833 -16.729 1.00 88.62 218 PHE A CA 1
ATOM 1801 C C . PHE A 1 218 ? 0.387 -12.534 -16.116 1.00 88.62 218 PHE A C 1
ATOM 1803 O O . PHE A 1 218 ? -0.052 -12.193 -15.021 1.00 88.62 218 PHE A O 1
ATOM 1810 N N . SER A 1 219 ? -0.129 -13.576 -16.776 1.00 90.25 219 SER A N 1
ATOM 1811 C CA . SER A 1 219 ? -1.253 -14.363 -16.246 1.00 90.25 219 SER A CA 1
ATOM 1812 C C . SER A 1 219 ? -0.886 -15.074 -14.940 1.00 90.25 219 SER A C 1
ATOM 1814 O O . SER A 1 219 ? -1.688 -15.109 -14.004 1.00 90.25 219 SER A O 1
ATOM 1816 N N . PHE A 1 220 ? 0.338 -15.608 -14.851 1.00 88.56 220 PHE A N 1
ATOM 1817 C CA . PHE A 1 220 ? 0.835 -16.235 -13.627 1.00 88.56 220 PHE A CA 1
ATOM 1818 C C . PHE A 1 220 ? 1.010 -15.207 -12.503 1.00 88.56 220 PHE A C 1
ATOM 1820 O O . PHE A 1 220 ? 0.585 -15.452 -11.374 1.00 88.56 220 PHE A O 1
ATOM 1827 N N . GLU A 1 221 ? 1.537 -14.023 -12.823 1.00 88.00 221 GLU A N 1
ATOM 1828 C CA . GLU A 1 221 ? 1.667 -12.917 -11.873 1.00 88.00 221 GLU A CA 1
ATOM 1829 C C . GLU A 1 221 ? 0.314 -12.465 -11.303 1.00 88.00 221 GLU A C 1
ATOM 1831 O O . GLU A 1 221 ? 0.194 -12.268 -10.088 1.00 88.00 221 GLU A O 1
ATOM 1836 N N . ILE A 1 222 ? -0.721 -12.349 -12.144 1.00 90.19 222 ILE A N 1
ATOM 1837 C CA . ILE A 1 222 ? -2.090 -12.051 -11.695 1.00 90.19 222 ILE A CA 1
ATOM 1838 C C . ILE A 1 222 ? -2.577 -13.138 -10.733 1.00 90.19 222 ILE A C 1
ATOM 1840 O O . ILE A 1 222 ? -3.019 -12.820 -9.626 1.00 90.19 222 ILE A O 1
ATOM 1844 N N . GLY A 1 223 ? -2.464 -14.413 -11.121 1.00 89.44 223 GLY A N 1
ATOM 1845 C CA . GLY A 1 223 ? -2.914 -15.543 -10.304 1.00 89.44 223 GLY A CA 1
ATOM 1846 C C . GLY A 1 223 ? -2.254 -15.572 -8.924 1.00 89.44 223 GLY A C 1
ATOM 1847 O O . GLY A 1 223 ? -2.942 -15.674 -7.905 1.00 89.44 223 GLY A O 1
ATOM 1848 N N . MET A 1 224 ? -0.933 -15.390 -8.872 1.00 86.00 224 MET A N 1
ATOM 1849 C CA . MET A 1 224 ? -0.195 -15.357 -7.607 1.00 86.00 224 MET A CA 1
ATOM 1850 C C . MET A 1 224 ? -0.529 -14.127 -6.760 1.00 86.00 224 MET A C 1
ATOM 1852 O O . MET A 1 224 ? -0.670 -14.243 -5.542 1.00 86.00 224 MET A O 1
ATOM 1856 N N . SER A 1 225 ? -0.735 -12.968 -7.388 1.00 87.38 225 SER A N 1
ATOM 1857 C CA . SER A 1 225 ? -1.152 -11.744 -6.690 1.00 87.38 225 SER A CA 1
ATOM 1858 C C . SER A 1 225 ? -2.525 -11.906 -6.029 1.00 87.38 225 SER A C 1
ATOM 1860 O O . SER A 1 225 ? -2.715 -11.501 -4.882 1.00 87.38 225 SER A O 1
ATOM 1862 N N . VAL A 1 226 ? -3.472 -12.552 -6.716 1.00 89.50 226 VAL A N 1
ATOM 1863 C CA . VAL A 1 226 ? -4.806 -12.848 -6.168 1.00 89.50 226 VAL A CA 1
ATOM 1864 C C . VAL A 1 226 ? -4.721 -13.832 -5.000 1.00 89.50 226 VAL A C 1
ATOM 1866 O O . VAL A 1 226 ? -5.327 -13.587 -3.955 1.00 89.50 226 VAL A O 1
ATOM 1869 N N . LEU A 1 227 ? -3.945 -14.913 -5.137 1.00 88.75 227 LEU A N 1
ATOM 1870 C CA . LEU A 1 227 ? -3.744 -15.892 -4.061 1.00 88.75 227 LEU A CA 1
ATOM 1871 C C . LEU A 1 227 ? -3.129 -15.253 -2.811 1.00 88.75 227 LEU A C 1
ATOM 1873 O O . LEU A 1 227 ? -3.580 -15.517 -1.694 1.00 88.75 227 LEU A O 1
ATOM 1877 N N . TYR A 1 228 ? -2.140 -14.377 -2.995 1.00 85.38 228 TYR A N 1
ATOM 1878 C CA . TYR A 1 228 ? -1.518 -13.649 -1.894 1.00 85.38 228 TYR A CA 1
ATOM 1879 C C . TYR A 1 228 ? -2.510 -12.758 -1.152 1.00 85.38 228 TYR A C 1
ATOM 1881 O O . TYR A 1 228 ? -2.619 -12.839 0.072 1.00 85.38 228 TYR A O 1
ATOM 1889 N N . LEU A 1 229 ? -3.276 -11.947 -1.890 1.00 87.38 229 LEU A N 1
ATOM 1890 C CA . LEU A 1 229 ? -4.304 -11.086 -1.307 1.00 87.38 229 LEU A CA 1
ATOM 1891 C C . LEU A 1 229 ? -5.356 -11.904 -0.556 1.00 87.38 229 LEU A C 1
ATOM 1893 O O . LEU A 1 229 ? -5.756 -11.519 0.541 1.00 87.38 229 LEU A O 1
ATOM 1897 N N . PHE A 1 230 ? -5.764 -13.055 -1.096 1.00 90.25 230 PHE A N 1
ATOM 1898 C CA . PHE A 1 230 ? -6.702 -13.948 -0.421 1.00 90.25 230 PHE A CA 1
ATOM 1899 C C . PHE A 1 230 ? -6.148 -14.463 0.917 1.00 90.25 230 PHE A C 1
ATOM 1901 O O . PHE A 1 230 ? -6.831 -14.377 1.941 1.00 90.25 230 PHE A O 1
ATOM 1908 N N . GLY A 1 231 ? -4.890 -14.914 0.941 1.00 87.56 231 GLY A N 1
ATOM 1909 C CA . GLY A 1 231 ? -4.209 -15.305 2.179 1.00 87.56 231 GLY A CA 1
ATOM 1910 C C . GLY A 1 231 ? -4.135 -14.160 3.195 1.00 87.56 231 GLY A C 1
ATOM 1911 O O . GLY A 1 231 ? -4.440 -14.346 4.375 1.00 87.56 231 GLY A O 1
ATOM 1912 N N . PHE A 1 232 ? -3.818 -12.949 2.734 1.00 86.56 232 PHE A N 1
ATOM 1913 C CA . PHE A 1 232 ? -3.755 -11.761 3.586 1.00 86.56 232 PHE A CA 1
ATOM 1914 C C . PHE A 1 232 ? -5.125 -11.390 4.175 1.00 86.56 232 PHE A C 1
ATOM 1916 O O . PHE A 1 232 ? -5.225 -11.055 5.356 1.00 86.56 232 PHE A O 1
ATOM 1923 N N . VAL A 1 233 ? -6.203 -11.515 3.393 1.00 90.31 233 VAL A N 1
ATOM 1924 C CA . VAL A 1 233 ? -7.584 -11.302 3.858 1.00 90.31 233 VAL A CA 1
ATOM 1925 C C . VAL A 1 233 ? -7.969 -12.304 4.948 1.00 90.31 233 VAL A C 1
ATOM 1927 O O . VAL A 1 233 ? -8.608 -11.911 5.926 1.00 90.31 233 VAL A O 1
ATOM 1930 N N . ILE A 1 234 ? -7.554 -13.572 4.835 1.00 91.69 234 ILE A N 1
ATOM 1931 C CA . ILE A 1 234 ? -7.779 -14.578 5.887 1.00 91.69 234 ILE A CA 1
ATOM 1932 C C . ILE A 1 234 ? -7.077 -14.162 7.185 1.00 91.69 234 ILE A C 1
ATOM 1934 O O . ILE A 1 234 ? -7.704 -14.164 8.247 1.00 91.69 234 ILE A O 1
ATOM 1938 N N . ILE A 1 235 ? -5.806 -13.750 7.109 1.00 88.94 235 ILE A N 1
ATOM 1939 C CA . ILE A 1 235 ? -5.042 -13.275 8.276 1.00 88.94 235 ILE A CA 1
ATOM 1940 C C . ILE A 1 235 ? -5.739 -12.067 8.916 1.00 88.94 235 ILE A C 1
ATOM 1942 O O . ILE A 1 235 ? -5.976 -12.053 10.127 1.00 88.94 235 ILE A O 1
ATOM 1946 N N . LEU A 1 236 ? -6.137 -11.081 8.107 1.00 90.12 236 LEU A N 1
ATOM 1947 C CA . LEU A 1 236 ? -6.872 -9.906 8.577 1.00 90.12 236 LEU A CA 1
ATOM 1948 C C . LEU A 1 236 ? -8.194 -10.277 9.244 1.00 90.12 236 LEU A C 1
ATOM 1950 O O . LEU A 1 236 ? -8.553 -9.676 10.255 1.00 90.12 236 LEU A O 1
ATOM 1954 N N . TYR A 1 237 ? -8.914 -11.266 8.715 1.00 91.56 237 TYR A N 1
ATOM 1955 C CA . TYR A 1 237 ? -10.158 -11.739 9.310 1.00 91.56 237 TYR A CA 1
ATOM 1956 C C . TYR A 1 237 ? -9.933 -12.379 10.685 1.00 91.56 237 TYR A C 1
ATOM 1958 O O . TYR A 1 237 ? -10.674 -12.082 11.625 1.00 91.56 237 TYR A O 1
ATOM 1966 N N . ILE A 1 238 ? -8.904 -13.220 10.828 1.00 90.25 238 ILE A N 1
ATOM 1967 C CA . ILE A 1 238 ? -8.549 -13.843 12.113 1.00 90.25 238 ILE A CA 1
ATOM 1968 C C . ILE A 1 238 ? -8.235 -12.758 13.148 1.00 90.25 238 ILE A C 1
ATOM 1970 O O . ILE A 1 238 ? -8.814 -12.746 14.238 1.00 90.25 238 ILE A O 1
ATOM 1974 N N . ILE A 1 239 ? -7.380 -11.801 12.784 1.00 88.56 239 ILE A N 1
ATOM 1975 C CA . ILE A 1 239 ? -6.973 -10.716 13.682 1.00 88.56 239 ILE A CA 1
ATOM 1976 C C . ILE A 1 239 ? -8.163 -9.807 14.008 1.00 88.56 239 ILE A C 1
ATOM 1978 O O . ILE A 1 239 ? -8.362 -9.468 15.171 1.00 88.56 239 ILE A O 1
ATOM 1982 N N . TYR A 1 240 ? -9.022 -9.497 13.032 1.00 89.69 240 TYR A N 1
ATOM 1983 C CA . TYR A 1 240 ? -10.265 -8.755 13.254 1.00 89.69 240 TYR A CA 1
ATOM 1984 C C . TYR A 1 240 ? -11.137 -9.405 14.336 1.00 89.69 240 TYR A C 1
ATOM 1986 O O . TYR A 1 240 ? -11.653 -8.710 15.216 1.00 89.69 240 TYR A O 1
ATOM 1994 N N . GLN A 1 241 ? -11.295 -10.734 14.300 1.00 89.00 241 GLN A N 1
ATOM 1995 C CA . GLN A 1 241 ? -12.065 -11.462 15.313 1.00 89.00 241 GLN A CA 1
ATOM 1996 C C . GLN A 1 241 ? -11.413 -11.378 16.697 1.00 89.00 241 GLN A C 1
ATOM 1998 O O . GLN A 1 241 ? -12.120 -11.203 17.692 1.00 89.00 241 GLN A O 1
ATOM 2003 N N . MET A 1 242 ? -10.081 -11.459 16.771 1.00 87.94 242 MET A N 1
ATOM 2004 C CA . MET A 1 242 ? -9.341 -11.291 18.026 1.00 87.94 242 MET A CA 1
ATOM 2005 C C . MET A 1 242 ? -9.513 -9.878 18.594 1.00 87.94 242 MET A C 1
ATOM 2007 O O . MET A 1 242 ? -9.913 -9.728 19.749 1.00 87.94 242 MET A O 1
ATOM 2011 N N . THR A 1 243 ? -9.302 -8.842 17.775 1.00 86.38 243 THR A N 1
ATOM 2012 C CA . THR A 1 243 ? -9.482 -7.437 18.170 1.00 86.38 243 THR A CA 1
ATOM 2013 C C . THR A 1 243 ? -10.910 -7.166 18.632 1.00 86.38 243 THR A C 1
ATOM 2015 O O . THR A 1 243 ? -11.115 -6.557 19.679 1.00 86.38 243 THR A O 1
ATOM 2018 N N . TYR A 1 244 ? -11.912 -7.667 17.907 1.00 86.62 244 TYR A N 1
ATOM 2019 C CA . TYR A 1 244 ? -13.318 -7.518 18.287 1.00 86.62 244 TYR A CA 1
ATOM 2020 C C . TYR A 1 244 ? -13.629 -8.108 19.672 1.00 86.62 244 TYR A C 1
ATOM 2022 O O . TYR A 1 244 ? -14.371 -7.491 20.443 1.00 86.62 244 TYR A O 1
ATOM 2030 N N . ARG A 1 245 ? -13.074 -9.286 19.990 1.00 85.12 245 ARG A N 1
ATOM 2031 C CA . ARG A 1 245 ? -13.285 -9.955 21.284 1.00 85.12 245 ARG A CA 1
ATOM 2032 C C . ARG A 1 245 ? -12.620 -9.206 22.440 1.00 85.12 245 ARG A C 1
ATOM 2034 O O . ARG A 1 245 ? -13.210 -9.143 23.513 1.00 85.12 245 ARG A O 1
ATOM 2041 N N . LEU A 1 246 ? -11.436 -8.639 22.207 1.00 82.44 246 LEU A N 1
ATOM 2042 C CA . LEU A 1 246 ? -10.599 -8.021 23.241 1.00 82.44 246 LEU A CA 1
ATOM 2043 C C . LEU A 1 246 ? -10.873 -6.528 23.482 1.00 82.44 246 LEU A C 1
ATOM 2045 O O . LEU A 1 246 ? -10.463 -6.001 24.508 1.00 82.44 246 LEU A O 1
ATOM 2049 N N . MET A 1 247 ? -11.575 -5.828 22.585 1.00 78.88 247 MET A N 1
ATOM 2050 C CA . MET A 1 247 ? -11.953 -4.425 22.818 1.00 78.88 247 MET A CA 1
ATOM 2051 C C . MET A 1 247 ? -12.891 -4.283 24.026 1.00 78.88 247 MET A C 1
ATOM 2053 O O . MET A 1 247 ? -13.861 -5.033 24.126 1.00 78.88 247 MET A O 1
ATOM 2057 N N . ASN A 1 248 ? -12.690 -3.272 24.877 1.00 66.00 248 ASN A N 1
ATOM 2058 C CA . ASN A 1 248 ? -13.621 -2.908 25.960 1.00 66.00 248 ASN A CA 1
ATOM 2059 C C . ASN A 1 248 ? -14.977 -2.424 25.409 1.00 66.00 248 ASN A C 1
ATOM 2061 O O . ASN A 1 248 ? -15.100 -2.124 24.211 1.00 66.00 248 ASN A O 1
ATOM 2065 N N . ARG A 1 249 ? -16.050 -2.438 26.221 1.00 58.50 249 ARG A N 1
ATOM 2066 C CA . ARG A 1 249 ? -17.342 -1.896 25.755 1.00 58.50 249 ARG A CA 1
ATOM 2067 C C . ARG A 1 249 ? -17.213 -0.384 25.590 1.00 58.50 249 ARG A C 1
ATOM 2069 O O . ARG A 1 249 ? -16.417 0.270 26.245 1.00 58.50 249 ARG A O 1
ATOM 2076 N N . VAL A 1 250 ? -17.979 0.161 24.648 1.00 52.84 250 VAL A N 1
ATOM 2077 C CA . VAL A 1 250 ? -18.042 1.610 24.441 1.00 52.84 250 VAL A CA 1
ATOM 2078 C C . VAL A 1 250 ? -18.691 2.209 25.691 1.00 52.84 250 VAL A C 1
ATOM 2080 O O . VAL A 1 250 ? -19.889 2.006 25.881 1.00 52.84 250 VAL A O 1
ATOM 2083 N N . GLY A 1 251 ? -17.908 2.894 26.531 1.00 49.31 251 GLY A N 1
ATOM 2084 C CA . GLY A 1 251 ? -18.370 3.506 27.784 1.00 49.31 251 GLY A CA 1
ATOM 2085 C C . GLY A 1 251 ? -17.827 2.891 29.082 1.00 49.31 251 GLY A C 1
ATOM 2086 O O . GLY A 1 251 ? -18.222 3.378 30.137 1.00 49.31 251 GLY A O 1
ATOM 2087 N N . ASP A 1 252 ? -16.957 1.877 28.999 1.00 39.22 252 ASP A N 1
ATOM 2088 C CA . ASP A 1 252 ? -16.069 1.459 30.104 1.00 39.22 252 ASP A CA 1
ATOM 2089 C C . ASP A 1 252 ? -14.775 2.293 30.076 1.00 39.22 252 ASP A C 1
ATOM 2091 O O . ASP A 1 252 ? -14.270 2.651 31.162 1.00 39.22 252 ASP A O 1
#

pLDDT: mean 80.58, std 11.19, range [39.22, 92.94]

Sequence (252 aa):
MKHKIKITIECLKYAMTKENLRPILIYSCALQFLFLKSFSTSTHLLEAITYSYSNFYCVAGIFLLIFMNTFHTYQAFESNRILVLRLKGKKQLLRQLIIQVVCSNLLVLILNILLQFTIFQLFGGYPFQNPTYLTYSIDYLTYTIFFLIRGCLILEAISVLMLFLFKLFGYIGTLIPFLVYFCSINFTSWCPDCLIEKISQIKIQPIQYFLQNPYISFSFEIGMSVLYLFGFVIILYIIYQMTYRLMNRVGD